Protein AF-A0A2T3ZLL2-F1 (afdb_monomer)

Secondary structure (DSSP, 8-state):
-HHHHHHHH-GGG--HHHHHHIIIII----TTS-PPPGGGTT--HHHHHHHHHHHHHS--HHHHHHHHHHHHHHHHTSHHHHHHHHHHHHHHHHHHHHHHHHHHS-HHHHHHHHTT-SSB--EEEE---STTHHHHHHHHHHHHHHHHHIIIIIT-TTTHHHHHHB--EEE--GGGTT--HHHHHHHHHHHHHTT-SPTTS-SS-EEEE-HHHHHHHHHHTT-------TTPPPGGGGS-EEEEE-TT--TTS---TT--SEEEEEGGGHHHHHHHHHT---SSHHHHHHHHHSS-SS---TT-SSGGGSPPS----TTSSS--

Structure (mmCIF, N/CA/C/O backbone):
data_AF-A0A2T3ZLL2-F1
#
_entry.id   AF-A0A2T3ZLL2-F1
#
loop_
_atom_site.group_PDB
_atom_site.id
_atom_site.type_symbol
_atom_site.label_atom_id
_atom_site.label_alt_id
_atom_site.label_comp_id
_atom_site.label_asym_id
_atom_site.label_entity_id
_atom_site.label_seq_id
_atom_site.pdbx_PDB_ins_code
_atom_site.Cartn_x
_atom_site.Cartn_y
_atom_site.Cartn_z
_atom_site.occupancy
_atom_site.B_iso_or_equiv
_atom_site.auth_seq_id
_atom_site.auth_comp_id
_atom_site.auth_asym_id
_atom_site.auth_atom_id
_atom_site.pdbx_PDB_model_num
ATOM 1 N N . GLU A 1 1 ? 44.968 -2.030 -42.875 1.00 58.22 1 GLU A N 1
ATOM 2 C CA . GLU A 1 1 ? 45.112 -1.670 -44.305 1.00 58.22 1 GLU A CA 1
ATOM 3 C C . GLU A 1 1 ? 44.211 -2.490 -45.222 1.00 58.22 1 GLU A C 1
ATOM 5 O O . GLU A 1 1 ? 43.606 -1.910 -46.109 1.00 58.22 1 GLU A O 1
ATOM 10 N N . GLU A 1 2 ? 44.012 -3.787 -44.976 1.00 64.94 2 GLU A N 1
ATOM 11 C CA . GLU A 1 2 ? 43.114 -4.641 -45.779 1.00 64.94 2 GLU A CA 1
ATOM 12 C C . GLU A 1 2 ? 41.682 -4.094 -45.917 1.00 64.94 2 GLU A C 1
ATOM 14 O O . GLU A 1 2 ? 41.177 -3.975 -47.030 1.00 64.94 2 GLU A O 1
ATOM 19 N N . LEU A 1 3 ? 41.056 -3.649 -44.818 1.00 61.84 3 LEU A N 1
ATOM 20 C CA . LEU A 1 3 ? 39.728 -3.008 -44.852 1.00 61.84 3 LEU A CA 1
ATOM 21 C C . LEU A 1 3 ? 39.705 -1.707 -45.669 1.00 61.84 3 LEU A C 1
ATOM 23 O O . LEU A 1 3 ? 38.700 -1.388 -46.299 1.00 61.84 3 LEU A O 1
ATOM 27 N N . ARG A 1 4 ? 40.818 -0.967 -45.683 1.00 63.34 4 ARG A N 1
ATOM 28 C CA . ARG A 1 4 ? 40.980 0.278 -46.448 1.00 63.34 4 ARG A CA 1
ATOM 29 C C . ARG A 1 4 ? 41.114 -0.029 -47.939 1.00 63.34 4 ARG A C 1
ATOM 31 O O . ARG A 1 4 ? 40.410 0.565 -48.748 1.00 63.34 4 ARG A O 1
ATOM 38 N N . ASN A 1 5 ? 41.929 -1.023 -48.289 1.00 72.62 5 ASN A N 1
ATOM 39 C CA . ASN A 1 5 ? 42.092 -1.495 -49.663 1.00 72.62 5 ASN A CA 1
ATOM 40 C C . ASN A 1 5 ? 40.789 -2.090 -50.206 1.00 72.62 5 ASN A C 1
ATOM 42 O O . ASN A 1 5 ? 40.405 -1.791 -51.334 1.00 72.62 5 ASN A O 1
ATOM 46 N N . LYS A 1 6 ? 40.054 -2.856 -49.390 1.00 74.69 6 LYS A N 1
ATOM 47 C CA . LYS A 1 6 ? 38.717 -3.370 -49.721 1.00 74.69 6 LYS A CA 1
ATOM 48 C C . LYS A 1 6 ? 37.712 -2.236 -49.935 1.00 74.69 6 LYS A C 1
ATOM 50 O O . LYS A 1 6 ? 36.963 -2.263 -50.906 1.00 74.69 6 LYS A O 1
ATOM 55 N N . ALA A 1 7 ? 37.735 -1.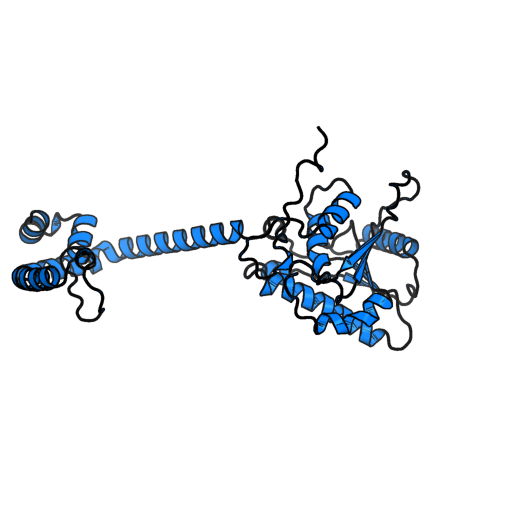207 -49.086 1.00 69.69 7 ALA A N 1
ATOM 56 C CA . ALA A 1 7 ? 36.873 -0.038 -49.236 1.00 69.69 7 ALA A CA 1
ATOM 57 C C . ALA A 1 7 ? 37.168 0.790 -50.497 1.00 69.69 7 ALA A C 1
ATOM 59 O O . ALA A 1 7 ? 36.237 1.339 -51.082 1.00 69.69 7 ALA A O 1
ATOM 60 N N . LEU A 1 8 ? 38.435 0.870 -50.919 1.00 71.38 8 LEU A N 1
ATOM 61 C CA . LEU A 1 8 ? 38.848 1.584 -52.132 1.00 71.38 8 LEU A CA 1
ATOM 62 C C . LEU A 1 8 ? 38.575 0.791 -53.414 1.00 71.38 8 LEU A C 1
ATOM 64 O O . LEU A 1 8 ? 38.115 1.362 -54.397 1.00 71.38 8 LEU A O 1
ATOM 68 N N . SER A 1 9 ? 38.849 -0.514 -53.405 1.00 77.00 9 SER A N 1
ATOM 69 C CA . SER A 1 9 ? 38.761 -1.372 -54.596 1.00 77.00 9 SER A CA 1
ATOM 70 C C . SER A 1 9 ? 37.362 -1.937 -54.845 1.00 77.00 9 SER A C 1
ATOM 72 O O . SER A 1 9 ? 36.948 -2.060 -55.995 1.00 77.00 9 SER A O 1
ATOM 74 N N . ASN A 1 10 ? 36.612 -2.273 -53.791 1.00 76.31 10 ASN A N 1
ATOM 75 C CA . ASN A 1 10 ? 35.266 -2.829 -53.907 1.00 76.31 10 ASN A CA 1
ATOM 76 C C . ASN A 1 10 ? 34.378 -2.425 -52.712 1.00 76.31 10 ASN A C 1
ATOM 78 O O . ASN A 1 10 ? 34.049 -3.252 -51.852 1.00 76.31 10 ASN A O 1
ATOM 82 N N . PRO A 1 11 ? 33.929 -1.157 -52.657 1.00 66.75 11 PRO A N 1
ATOM 83 C CA . PRO A 1 11 ? 33.131 -0.637 -51.542 1.00 66.75 11 PRO A CA 1
ATOM 84 C C . PRO A 1 11 ? 31.799 -1.383 -51.342 1.00 66.75 11 PRO A C 1
ATOM 86 O O . PRO A 1 11 ? 31.232 -1.388 -50.243 1.00 66.75 11 PRO A O 1
ATOM 89 N N . ASN A 1 12 ? 31.294 -2.040 -52.391 1.00 69.94 12 ASN A N 1
ATOM 90 C CA . ASN A 1 12 ? 30.045 -2.798 -52.355 1.00 69.94 12 ASN A CA 1
ATOM 91 C C . ASN A 1 12 ? 30.170 -4.106 -51.563 1.00 69.94 12 ASN A C 1
ATOM 93 O O . ASN A 1 12 ? 29.181 -4.526 -50.971 1.00 69.94 12 ASN A O 1
ATOM 97 N N . ALA A 1 13 ? 31.367 -4.697 -51.509 1.00 76.19 13 ALA A N 1
ATOM 98 C CA . ALA A 1 13 ? 31.644 -5.971 -50.840 1.00 76.19 13 ALA A CA 1
ATOM 99 C C . ALA A 1 13 ? 31.948 -5.839 -49.336 1.00 76.19 13 ALA A C 1
ATOM 101 O O . ALA A 1 13 ? 32.217 -6.837 -48.667 1.00 76.19 13 ALA A O 1
ATOM 102 N N . LEU A 1 14 ? 31.951 -4.614 -48.802 1.00 69.19 14 LEU A N 1
ATOM 103 C CA . LEU A 1 14 ? 32.090 -4.383 -47.366 1.00 69.19 14 LEU A CA 1
ATOM 104 C C . LEU A 1 14 ? 30.841 -4.861 -46.617 1.00 69.19 14 LEU A C 1
ATOM 106 O O . LEU A 1 14 ? 29.728 -4.443 -46.958 1.00 69.19 14 LEU A O 1
ATOM 110 N N . THR A 1 15 ? 31.037 -5.668 -45.576 1.00 69.62 15 THR A N 1
ATOM 111 C CA . THR A 1 15 ? 29.969 -6.066 -44.651 1.00 69.62 15 THR A CA 1
ATOM 112 C C . THR A 1 15 ? 29.557 -4.892 -43.758 1.00 69.62 15 THR A C 1
ATOM 114 O O . THR A 1 15 ? 30.208 -3.844 -43.722 1.00 69.62 15 THR A O 1
ATOM 117 N N . GLU A 1 16 ? 28.444 -5.040 -43.041 1.00 57.34 16 GLU A N 1
ATOM 118 C CA . GLU A 1 16 ? 27.958 -4.008 -42.122 1.00 57.34 16 GLU A CA 1
ATOM 119 C C . GLU A 1 16 ? 28.970 -3.712 -41.001 1.00 57.34 16 GLU A C 1
ATOM 121 O O . GLU A 1 16 ? 29.309 -2.547 -40.785 1.00 57.34 16 GLU A O 1
ATOM 126 N N . ASP A 1 17 ? 29.532 -4.749 -40.371 1.00 61.81 17 ASP A N 1
ATOM 127 C CA . ASP A 1 17 ? 30.519 -4.605 -39.292 1.00 61.81 17 ASP A CA 1
ATOM 128 C C . ASP A 1 17 ? 31.820 -3.948 -39.780 1.00 61.81 17 ASP A C 1
ATOM 130 O O . ASP A 1 17 ? 32.371 -3.071 -39.115 1.00 61.81 17 ASP A O 1
ATOM 134 N N . GLU A 1 18 ? 32.288 -4.294 -40.983 1.00 67.31 18 GLU A N 1
ATOM 135 C CA . GLU A 1 18 ? 33.464 -3.670 -41.599 1.00 67.31 18 GLU A CA 1
ATOM 136 C C . GLU A 1 18 ? 33.247 -2.171 -41.862 1.00 67.31 18 GLU A C 1
ATOM 138 O O . GLU A 1 18 ? 34.150 -1.355 -41.652 1.00 67.31 18 GLU A O 1
ATOM 143 N N . ARG A 1 19 ? 32.036 -1.779 -42.282 1.00 63.69 19 ARG A N 1
ATOM 144 C CA . ARG A 1 19 ? 31.670 -0.366 -42.476 1.00 63.69 19 ARG A CA 1
ATOM 145 C C . ARG A 1 19 ? 31.568 0.377 -41.150 1.00 63.69 19 ARG A C 1
ATOM 147 O O . ARG A 1 19 ? 32.045 1.510 -41.066 1.00 63.69 19 ARG A O 1
ATOM 154 N N . ASP A 1 20 ? 30.994 -0.240 -40.121 1.00 55.97 20 ASP A N 1
ATOM 155 C CA . ASP A 1 20 ? 30.915 0.354 -38.785 1.00 55.97 20 ASP A CA 1
ATOM 156 C C . ASP A 1 20 ? 32.313 0.532 -38.168 1.00 55.97 20 ASP A C 1
ATOM 158 O O . ASP A 1 20 ? 32.581 1.577 -37.571 1.00 55.97 20 ASP A O 1
ATOM 162 N N . ILE A 1 21 ? 33.248 -0.399 -38.393 1.00 63.91 21 ILE A N 1
ATOM 163 C CA . ILE A 1 21 ? 34.664 -0.261 -38.003 1.00 63.91 21 ILE A CA 1
ATOM 164 C C . ILE A 1 21 ? 35.337 0.902 -38.749 1.00 63.91 21 ILE A C 1
ATOM 166 O O . ILE A 1 21 ? 36.026 1.716 -38.128 1.00 63.91 21 ILE A O 1
ATOM 170 N N . LEU A 1 22 ? 35.107 1.047 -40.059 1.00 63.88 22 LEU A N 1
ATOM 171 C CA . LEU A 1 22 ? 35.657 2.159 -40.849 1.00 63.88 22 LEU A CA 1
ATOM 172 C C . LEU A 1 22 ? 35.102 3.525 -40.400 1.00 63.88 22 LEU A C 1
ATOM 174 O O . LEU A 1 22 ? 35.848 4.503 -40.316 1.00 63.88 22 LEU A O 1
ATOM 178 N N . VAL A 1 23 ? 33.814 3.598 -40.049 1.00 60.25 23 VAL A N 1
ATOM 179 C CA . VAL A 1 23 ? 33.153 4.839 -39.606 1.00 60.25 23 VAL A CA 1
ATOM 180 C C . VAL A 1 23 ? 33.434 5.179 -38.138 1.00 60.25 23 VAL A C 1
ATOM 182 O O . VAL A 1 23 ? 33.600 6.356 -37.803 1.00 60.25 23 VAL A O 1
ATOM 185 N N . CYS A 1 24 ? 33.487 4.182 -37.252 1.00 54.47 24 CYS A N 1
ATOM 186 C CA . CYS A 1 24 ? 33.591 4.387 -35.804 1.00 54.47 24 CYS A CA 1
ATOM 187 C C . CYS A 1 24 ? 35.005 4.188 -35.246 1.00 54.47 24 CYS A C 1
ATOM 189 O O . CYS A 1 24 ? 35.352 4.866 -34.278 1.00 54.47 24 CYS A O 1
ATOM 191 N N . GLY A 1 25 ? 35.796 3.283 -35.826 1.00 51.66 25 GLY A N 1
ATOM 192 C CA . GLY A 1 25 ? 37.110 2.874 -35.320 1.00 51.66 25 GLY A CA 1
ATOM 193 C C . GLY A 1 25 ? 38.293 3.586 -35.977 1.00 51.66 25 GLY A C 1
ATOM 194 O O . GLY A 1 25 ? 39.229 3.959 -35.277 1.00 51.66 25 GLY A O 1
ATOM 195 N N . VAL A 1 26 ? 38.245 3.825 -37.293 1.00 50.19 26 VAL A N 1
ATOM 196 C CA . VAL A 1 26 ? 39.420 4.311 -38.051 1.00 50.19 26 VAL A CA 1
ATOM 197 C C . VAL A 1 26 ? 39.396 5.825 -38.315 1.00 50.19 26 VAL A C 1
ATOM 199 O O . VAL A 1 26 ? 40.449 6.451 -38.354 1.00 50.19 26 VAL A O 1
ATOM 202 N N . ALA A 1 27 ? 38.222 6.460 -38.426 1.00 47.09 27 ALA A N 1
ATOM 203 C CA . ALA A 1 27 ? 38.122 7.834 -38.950 1.00 47.09 27 ALA A CA 1
ATOM 204 C C . ALA A 1 27 ? 37.390 8.851 -38.048 1.00 47.09 27 ALA A C 1
ATOM 206 O O . ALA A 1 27 ? 36.883 9.870 -38.533 1.00 47.09 27 ALA A O 1
ATOM 207 N N . LYS A 1 28 ? 37.305 8.635 -36.727 1.00 46.59 28 LYS A N 1
ATOM 208 C CA . LYS A 1 28 ? 36.591 9.570 -35.837 1.00 46.59 28 LYS A CA 1
ATOM 209 C C . LYS A 1 28 ? 37.474 10.721 -35.340 1.00 46.59 28 LYS A C 1
ATOM 211 O O . LYS A 1 28 ? 37.749 10.856 -34.153 1.00 46.59 28 LYS A O 1
ATOM 216 N N . ARG A 1 29 ? 37.835 11.633 -36.248 1.00 46.47 29 ARG A N 1
ATOM 217 C CA . ARG A 1 29 ? 38.280 12.993 -35.901 1.00 46.47 29 ARG A CA 1
ATOM 218 C C . ARG A 1 29 ? 37.061 13.899 -35.762 1.00 46.47 29 ARG A C 1
ATOM 220 O O . ARG A 1 29 ? 36.822 14.758 -36.603 1.00 46.47 29 ARG A O 1
ATOM 227 N N . ASN A 1 30 ? 36.268 13.730 -34.710 1.00 41.25 30 ASN A N 1
ATOM 228 C CA . ASN A 1 30 ? 35.222 14.711 -34.443 1.00 41.25 30 ASN A CA 1
ATOM 229 C C . ASN A 1 30 ? 35.819 15.849 -33.606 1.00 41.25 30 ASN A C 1
ATOM 231 O O . ASN A 1 30 ? 35.818 15.800 -32.376 1.00 41.25 30 ASN A O 1
ATOM 235 N N . LYS A 1 31 ? 36.355 16.878 -34.282 1.00 46.00 31 LYS A N 1
ATOM 236 C CA . LYS A 1 31 ? 36.826 18.115 -33.629 1.00 46.00 31 LYS A CA 1
ATOM 237 C C . LYS A 1 31 ? 35.721 18.796 -32.800 1.00 46.00 31 LYS A C 1
ATOM 239 O O . LYS A 1 31 ? 36.045 19.564 -31.907 1.00 46.00 31 LYS A O 1
ATOM 244 N N . SER A 1 32 ? 34.444 18.494 -33.049 1.00 42.56 32 SER A N 1
ATOM 245 C CA . SER A 1 32 ? 33.304 19.075 -32.330 1.00 42.56 32 SER A CA 1
ATOM 246 C C . SER A 1 32 ? 32.861 18.315 -31.076 1.00 42.56 32 SER A C 1
ATOM 248 O O . SER A 1 32 ? 32.036 18.844 -30.340 1.00 42.56 32 SER A O 1
ATOM 250 N N . SER A 1 33 ? 33.367 17.104 -30.788 1.00 45.84 33 SER A N 1
ATOM 251 C CA . SER A 1 33 ? 32.892 16.338 -29.618 1.00 45.84 33 SER A CA 1
ATOM 252 C C . SER A 1 33 ? 33.876 16.226 -28.457 1.00 45.84 33 SER A C 1
ATOM 254 O O . SER A 1 33 ? 33.558 15.519 -27.506 1.00 45.84 33 SER A O 1
ATOM 256 N N . GLY A 1 34 ? 35.060 16.848 -28.518 1.00 42.22 34 GLY A N 1
ATOM 257 C CA . GLY A 1 34 ? 36.038 16.881 -27.412 1.00 42.22 34 GLY A CA 1
ATOM 258 C C . GLY A 1 34 ? 36.521 15.517 -26.881 1.00 42.22 34 GLY A C 1
ATOM 259 O O . GLY A 1 34 ? 37.307 15.466 -25.945 1.00 42.22 34 GLY A O 1
ATOM 260 N N . ARG A 1 35 ? 36.065 14.396 -27.451 1.00 43.03 35 ARG A N 1
ATOM 261 C CA . ARG A 1 35 ? 36.386 13.040 -27.000 1.00 43.03 35 ARG A CA 1
ATOM 262 C C . ARG A 1 35 ? 37.511 12.474 -27.851 1.00 43.03 35 ARG A C 1
ATOM 264 O O . ARG A 1 35 ? 37.343 12.289 -29.055 1.00 43.03 35 ARG A O 1
ATOM 271 N N . HIS A 1 36 ? 38.642 12.208 -27.205 1.00 43.66 36 HIS A N 1
ATOM 272 C CA . HIS A 1 36 ? 39.789 11.536 -27.802 1.00 43.66 36 HIS A CA 1
ATOM 273 C C . HIS A 1 36 ? 39.409 10.131 -28.295 1.00 43.66 36 HIS A C 1
ATOM 275 O O . HIS A 1 36 ? 38.584 9.452 -27.682 1.00 43.66 36 HIS A O 1
ATOM 281 N N . SER A 1 37 ? 40.007 9.704 -29.410 1.00 49.56 37 SER A N 1
ATOM 282 C CA . SER A 1 37 ? 39.930 8.335 -29.926 1.00 49.56 37 SER A CA 1
ATOM 283 C C . SER A 1 37 ? 40.212 7.342 -28.791 1.00 49.56 37 SER A C 1
ATOM 285 O O . SER A 1 37 ? 41.158 7.553 -28.036 1.00 49.56 37 SER A O 1
ATOM 287 N N . PHE A 1 38 ? 39.413 6.277 -28.658 1.00 44.03 38 PHE A N 1
ATOM 288 C CA . PHE A 1 38 ? 39.469 5.343 -27.516 1.00 44.03 38 PHE A CA 1
ATOM 289 C C . PHE A 1 38 ? 40.872 4.761 -27.252 1.00 44.03 38 PHE A C 1
ATOM 291 O O . PHE A 1 38 ? 41.217 4.488 -26.110 1.00 44.03 38 PHE A O 1
ATOM 298 N N . TRP A 1 39 ? 41.714 4.649 -28.281 1.00 46.88 39 TRP A N 1
ATOM 299 C CA . TRP A 1 39 ? 43.088 4.151 -28.178 1.00 46.88 39 TRP A CA 1
ATOM 300 C C . TRP A 1 39 ? 44.106 5.172 -27.629 1.00 46.88 39 TRP A C 1
ATOM 302 O O . TRP A 1 39 ? 45.205 4.793 -27.243 1.00 46.88 39 TRP A O 1
ATOM 312 N N . ARG A 1 40 ? 43.757 6.466 -27.553 1.00 48.66 40 ARG A N 1
ATOM 313 C CA . ARG A 1 40 ? 44.643 7.540 -27.057 1.00 48.66 40 ARG A CA 1
ATOM 314 C C . ARG A 1 40 ? 44.605 7.723 -25.540 1.00 48.66 40 ARG A C 1
ATOM 316 O O . ARG A 1 40 ? 45.430 8.455 -25.001 1.00 48.66 40 ARG A O 1
ATOM 323 N N . PHE A 1 41 ? 43.638 7.107 -24.859 1.00 49.00 41 PHE A N 1
ATOM 324 C CA . PHE A 1 41 ? 43.405 7.324 -23.427 1.00 49.00 41 PHE A CA 1
ATOM 325 C C . PHE A 1 41 ? 44.543 6.814 -22.533 1.00 49.00 41 PHE A C 1
ATOM 327 O O . PHE A 1 41 ? 44.698 7.310 -21.422 1.00 49.00 41 PHE A O 1
ATOM 334 N N . HIS A 1 42 ? 45.346 5.871 -23.027 1.00 53.06 42 HIS A N 1
ATOM 335 C CA . HIS A 1 42 ? 46.416 5.222 -22.266 1.00 53.06 42 HIS A CA 1
ATOM 336 C C . HIS A 1 42 ? 47.827 5.601 -22.735 1.00 53.06 42 HIS A C 1
ATOM 338 O O . HIS A 1 42 ? 48.799 5.033 -22.252 1.00 53.06 42 HIS A O 1
ATOM 344 N N . LEU A 1 43 ? 47.953 6.543 -23.675 1.00 58.69 43 LEU A N 1
ATOM 345 C CA . LEU A 1 43 ? 49.249 6.966 -24.205 1.00 58.69 43 LEU A CA 1
ATOM 346 C C . LEU A 1 43 ? 49.875 8.054 -23.332 1.00 58.69 43 LEU A C 1
ATOM 348 O O . LEU A 1 43 ? 49.174 8.930 -22.818 1.00 58.69 43 LEU A O 1
ATOM 352 N N . VAL A 1 44 ? 51.199 8.025 -23.205 1.00 71.12 44 VAL A N 1
ATOM 353 C CA . VAL A 1 44 ? 51.980 9.084 -22.552 1.00 71.12 44 VAL A CA 1
ATOM 354 C C . VAL A 1 44 ? 52.055 10.312 -23.474 1.00 71.12 44 VAL A C 1
ATOM 356 O O . VAL A 1 44 ? 51.762 10.226 -24.664 1.00 71.12 44 VAL A O 1
ATOM 359 N N . GLU A 1 45 ? 52.383 11.492 -22.948 1.00 70.44 45 GLU A N 1
ATOM 360 C CA . GLU A 1 45 ? 52.172 12.766 -23.661 1.00 70.44 45 GLU A CA 1
ATOM 361 C C . GLU A 1 45 ? 52.948 12.891 -24.987 1.00 70.44 45 GLU A C 1
ATOM 363 O O . GLU A 1 45 ? 52.435 13.442 -25.964 1.00 70.44 45 GLU A O 1
ATOM 368 N N . ASP A 1 46 ? 54.148 12.318 -25.065 1.00 64.25 46 ASP A N 1
ATOM 369 C CA . ASP A 1 46 ? 54.933 12.307 -26.302 1.00 64.25 46 ASP A CA 1
ATOM 370 C C . ASP A 1 46 ? 54.388 11.302 -27.329 1.00 64.25 46 ASP A C 1
ATOM 372 O O . ASP A 1 46 ? 54.318 11.620 -28.520 1.00 64.25 46 ASP A O 1
ATOM 376 N N . ASP A 1 47 ? 53.846 10.169 -26.876 1.00 54.62 47 ASP A N 1
ATOM 377 C CA . ASP A 1 47 ? 53.122 9.220 -27.729 1.00 54.62 47 ASP A CA 1
ATOM 378 C C . ASP A 1 47 ? 51.808 9.812 -28.240 1.00 54.62 47 ASP A C 1
ATOM 380 O O . ASP A 1 47 ? 51.423 9.567 -29.382 1.00 54.62 47 ASP A O 1
ATOM 384 N N . LYS A 1 48 ? 51.135 10.667 -27.456 1.00 61.66 48 LYS A N 1
ATOM 385 C CA . LYS A 1 48 ? 49.971 11.432 -27.936 1.00 61.66 48 LYS A CA 1
ATOM 386 C C . LYS A 1 48 ? 50.356 12.417 -29.039 1.00 61.66 48 LYS A C 1
ATOM 388 O O . LYS A 1 48 ? 49.588 12.587 -29.990 1.00 61.66 48 LYS A O 1
ATOM 393 N N . LYS A 1 49 ? 51.525 13.066 -28.945 1.00 66.31 49 LYS A N 1
ATOM 394 C CA . LYS A 1 49 ? 52.038 13.963 -29.998 1.00 66.31 49 LYS A CA 1
ATOM 395 C C . LYS A 1 49 ? 52.429 13.185 -31.253 1.00 66.31 49 LYS A C 1
ATOM 397 O O . LYS A 1 49 ? 52.093 13.627 -32.353 1.00 66.31 49 LYS A O 1
ATOM 402 N N . LEU A 1 50 ? 53.082 12.031 -31.102 1.00 56.97 50 LEU A N 1
ATOM 403 C CA . LEU A 1 50 ? 53.441 11.147 -32.213 1.00 56.97 50 LEU A CA 1
ATOM 404 C C . LEU A 1 50 ? 52.188 10.585 -32.898 1.00 56.97 50 LEU A C 1
ATOM 406 O O . LEU A 1 50 ? 52.035 10.748 -34.105 1.00 56.97 50 LEU A O 1
ATOM 410 N N . ALA A 1 51 ? 51.237 10.058 -32.125 1.00 54.16 51 ALA A N 1
ATOM 411 C CA . ALA A 1 51 ? 49.904 9.665 -32.581 1.00 54.16 51 ALA A CA 1
ATOM 412 C C . ALA A 1 51 ? 49.179 10.808 -33.307 1.00 54.16 51 ALA A C 1
ATOM 414 O O . ALA A 1 51 ? 48.530 10.596 -34.325 1.00 54.16 51 ALA A O 1
ATOM 415 N N . GLY A 1 52 ? 49.316 12.044 -32.817 1.00 56.41 52 GLY A N 1
ATOM 416 C CA . GLY A 1 52 ? 48.779 13.238 -33.465 1.00 56.41 52 GLY A CA 1
ATOM 417 C C . GLY A 1 52 ? 49.385 13.518 -34.842 1.00 56.41 52 GLY A C 1
ATOM 418 O O . GLY A 1 52 ? 48.658 13.940 -35.739 1.00 56.41 52 GLY A O 1
ATOM 419 N N . ARG A 1 53 ? 50.687 13.269 -35.026 1.00 56.59 53 ARG A N 1
ATOM 420 C CA . ARG A 1 53 ? 51.387 13.433 -36.313 1.00 56.59 53 ARG A CA 1
ATOM 421 C C . ARG A 1 53 ? 51.084 12.283 -37.273 1.00 56.59 53 ARG A C 1
ATOM 423 O O . ARG A 1 53 ? 50.789 12.537 -38.436 1.00 56.59 53 ARG A O 1
ATOM 430 N N . VAL A 1 54 ? 51.074 11.048 -36.773 1.00 49.31 54 VAL A N 1
ATOM 431 C CA . VAL A 1 54 ? 50.701 9.846 -37.532 1.00 49.31 54 VAL A CA 1
ATOM 432 C C . VAL A 1 54 ? 49.250 9.941 -38.017 1.00 49.31 54 VAL A C 1
ATOM 434 O O . VAL A 1 54 ? 48.995 9.712 -39.192 1.00 49.31 54 VAL A O 1
ATOM 437 N N . ASP A 1 55 ? 48.316 10.420 -37.190 1.00 53.91 55 ASP A N 1
ATOM 438 C CA . ASP A 1 55 ? 46.918 10.633 -37.598 1.00 53.91 55 ASP A CA 1
ATOM 439 C C . ASP A 1 55 ? 46.746 11.737 -38.651 1.00 53.91 55 ASP A C 1
ATOM 441 O O . ASP A 1 55 ? 45.784 11.717 -39.412 1.00 53.91 55 ASP A O 1
ATOM 445 N N . VAL A 1 56 ? 47.645 12.725 -38.707 1.00 55.38 56 VAL A N 1
ATOM 446 C CA . VAL A 1 56 ? 47.638 13.741 -39.774 1.00 55.38 56 VAL A CA 1
ATOM 447 C C . VAL A 1 56 ? 48.136 13.149 -41.093 1.00 55.38 56 VAL A C 1
ATOM 449 O O . VAL A 1 56 ? 47.612 13.504 -42.144 1.00 55.38 56 VAL A O 1
ATOM 452 N N . ILE A 1 57 ? 49.094 12.223 -41.033 1.00 51.97 57 ILE A N 1
ATOM 453 C CA . ILE A 1 57 ? 49.639 11.517 -42.200 1.00 51.97 57 ILE A CA 1
ATOM 454 C C . ILE A 1 57 ? 48.643 10.466 -42.721 1.00 51.97 57 ILE A C 1
ATOM 456 O O . ILE A 1 57 ? 48.488 10.301 -43.928 1.00 51.97 57 ILE A O 1
ATOM 460 N N . LEU A 1 58 ? 47.921 9.795 -41.819 1.00 50.97 58 LEU A N 1
ATOM 461 C CA . LEU A 1 58 ? 46.947 8.745 -42.133 1.00 50.97 58 LEU A CA 1
ATOM 462 C C . LEU A 1 58 ? 45.528 9.267 -42.430 1.00 50.97 58 LEU A C 1
ATOM 464 O O . LEU A 1 58 ? 44.641 8.458 -42.675 1.00 50.97 58 LEU A O 1
ATOM 468 N N . TYR A 1 59 ? 45.288 10.585 -42.411 1.00 60.62 59 TYR A N 1
ATOM 469 C CA . TYR A 1 59 ? 44.006 11.200 -42.795 1.00 60.62 59 TYR A CA 1
ATOM 470 C C . TYR A 1 59 ? 44.102 11.790 -44.204 1.00 60.62 59 TYR A C 1
ATOM 472 O O . TYR A 1 59 ? 44.099 13.007 -44.411 1.00 60.62 59 TYR A O 1
ATOM 480 N N . THR A 1 60 ? 44.242 10.904 -45.184 1.00 65.81 60 THR A N 1
ATOM 481 C CA . THR A 1 60 ? 44.370 11.271 -46.597 1.00 65.81 60 THR A CA 1
ATOM 482 C C . THR A 1 60 ? 43.008 11.632 -47.202 1.00 65.81 60 THR A C 1
ATOM 484 O O . THR A 1 60 ? 41.949 11.334 -46.641 1.00 65.81 60 THR A O 1
ATOM 487 N N . GLN A 1 61 ? 43.003 12.255 -48.386 1.00 65.00 61 GLN A N 1
ATOM 488 C CA . GLN A 1 61 ? 41.757 12.482 -49.132 1.00 65.00 61 GLN A CA 1
ATOM 489 C C . GLN A 1 61 ? 40.987 11.185 -49.408 1.00 65.00 61 GLN A C 1
ATOM 491 O O . GLN A 1 61 ? 39.755 11.205 -49.451 1.00 65.00 61 GLN A O 1
ATOM 496 N N . ASP A 1 62 ? 41.694 10.069 -49.554 1.00 64.81 62 ASP A N 1
ATOM 497 C CA . ASP A 1 62 ? 41.083 8.769 -49.787 1.00 64.81 62 ASP A CA 1
ATOM 498 C C . ASP A 1 62 ? 40.357 8.258 -48.539 1.00 64.81 62 ASP A C 1
ATOM 500 O O . ASP A 1 62 ? 39.260 7.721 -48.659 1.00 64.81 62 ASP A O 1
ATOM 504 N N . ASP A 1 63 ? 40.843 8.557 -47.331 1.00 61.53 63 ASP A N 1
ATOM 505 C CA . ASP A 1 63 ? 40.138 8.227 -46.081 1.00 61.53 63 ASP A CA 1
ATOM 506 C C . ASP A 1 63 ? 38.861 9.047 -45.910 1.00 61.53 63 ASP A C 1
ATOM 508 O O . ASP A 1 63 ? 37.827 8.526 -45.486 1.00 61.53 63 ASP A O 1
ATOM 512 N N . ILE A 1 64 ? 38.895 10.319 -46.319 1.00 66.81 64 ILE A N 1
ATOM 513 C CA . ILE A 1 64 ? 37.705 11.178 -46.353 1.00 66.81 64 ILE A CA 1
ATOM 514 C C . ILE A 1 64 ? 36.682 10.628 -47.358 1.00 66.81 64 ILE A C 1
ATOM 516 O O . ILE A 1 64 ? 35.483 10.613 -47.065 1.00 66.81 64 ILE A O 1
ATOM 520 N N . LYS A 1 65 ? 37.123 10.159 -48.533 1.00 67.44 65 LYS A N 1
ATOM 521 C CA . LYS A 1 65 ? 36.241 9.548 -49.545 1.00 67.44 65 LYS A CA 1
ATOM 522 C C . LYS A 1 65 ? 35.647 8.230 -49.056 1.00 67.44 65 LYS A C 1
ATOM 524 O O . LYS A 1 65 ? 34.430 8.067 -49.133 1.00 67.44 65 LYS A O 1
ATOM 529 N N . ILE A 1 66 ? 36.461 7.335 -48.494 1.00 66.06 66 ILE A N 1
ATOM 530 C CA . ILE A 1 66 ? 36.007 6.075 -47.887 1.00 66.06 66 ILE A CA 1
ATOM 531 C C . ILE A 1 66 ? 34.966 6.363 -46.802 1.00 66.06 66 ILE A C 1
ATOM 533 O O . ILE A 1 66 ? 33.893 5.761 -46.800 1.00 66.06 66 ILE A O 1
ATOM 537 N N . GLN A 1 67 ? 35.227 7.338 -45.926 1.00 65.44 67 GLN A N 1
ATOM 538 C CA . GLN A 1 67 ? 34.301 7.730 -44.867 1.00 65.44 67 GLN A CA 1
ATOM 539 C C . GLN A 1 67 ? 32.988 8.299 -45.423 1.00 65.44 67 GLN A C 1
ATOM 541 O O . GLN A 1 67 ? 31.914 7.958 -44.927 1.00 65.44 67 GLN A O 1
ATOM 546 N N . ARG A 1 68 ? 33.040 9.141 -46.464 1.00 68.19 68 ARG A N 1
ATOM 547 C CA . ARG A 1 68 ? 31.837 9.668 -47.133 1.00 68.19 68 ARG A CA 1
ATOM 548 C C . ARG A 1 68 ? 31.018 8.558 -47.788 1.00 68.19 68 ARG A C 1
ATOM 550 O O . ARG A 1 68 ? 29.803 8.536 -47.606 1.00 68.19 68 ARG A O 1
ATOM 557 N N . HIS A 1 69 ? 31.658 7.622 -48.487 1.00 66.56 69 HIS A N 1
ATOM 558 C CA . HIS A 1 69 ? 30.975 6.491 -49.120 1.00 66.56 69 HIS A CA 1
ATOM 559 C C . HIS A 1 69 ? 30.371 5.525 -48.097 1.00 66.56 69 HIS A C 1
ATOM 561 O O . HIS A 1 69 ? 29.214 5.122 -48.246 1.00 66.56 69 HIS A O 1
ATOM 567 N N . ALA A 1 70 ? 31.112 5.207 -47.034 1.00 62.84 70 ALA A N 1
ATOM 568 C CA . ALA A 1 70 ? 30.620 4.382 -45.939 1.00 62.84 70 ALA A CA 1
ATOM 569 C C . ALA A 1 70 ? 29.427 5.051 -45.237 1.00 62.84 70 ALA A C 1
ATOM 571 O O . ALA A 1 70 ? 28.399 4.405 -45.048 1.00 62.84 70 ALA A O 1
ATOM 572 N N . ASN A 1 71 ? 29.507 6.356 -44.943 1.00 64.19 71 ASN A N 1
ATOM 573 C CA . ASN A 1 71 ? 28.412 7.111 -44.326 1.00 64.19 71 ASN A CA 1
ATOM 574 C C . ASN A 1 71 ? 27.170 7.201 -45.220 1.00 64.19 71 ASN A C 1
ATOM 576 O O . ASN A 1 71 ? 26.073 6.953 -44.729 1.00 64.19 71 ASN A O 1
ATOM 580 N N . TYR A 1 72 ? 27.327 7.511 -46.513 1.00 69.44 72 TYR A N 1
ATOM 581 C CA . TYR A 1 72 ? 26.208 7.614 -47.456 1.00 69.44 72 TYR A CA 1
ATOM 582 C C . TYR A 1 72 ? 25.426 6.297 -47.547 1.00 69.44 72 TYR A C 1
ATOM 584 O O . TYR A 1 72 ? 24.195 6.289 -47.469 1.00 69.44 72 TYR A O 1
ATOM 592 N N . ARG A 1 73 ? 26.130 5.159 -47.625 1.00 62.66 73 ARG A N 1
ATOM 593 C CA . ARG A 1 73 ? 25.476 3.845 -47.659 1.00 62.66 73 ARG A CA 1
ATOM 594 C C . ARG A 1 73 ? 24.917 3.421 -46.310 1.0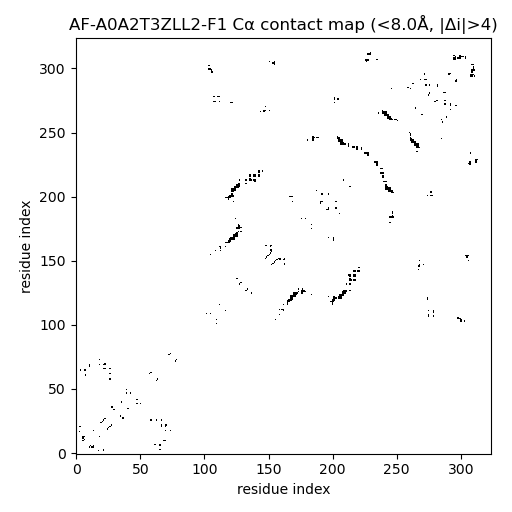0 62.66 73 ARG A C 1
ATOM 596 O O . ARG A 1 73 ? 23.781 2.970 -46.264 1.00 62.66 73 ARG A O 1
ATOM 603 N N . LEU A 1 74 ? 25.630 3.636 -45.205 1.00 60.66 74 LEU A N 1
ATOM 604 C CA . LEU A 1 74 ? 25.079 3.387 -43.867 1.00 60.66 74 LEU A CA 1
ATOM 605 C C . LEU A 1 74 ? 23.800 4.204 -43.610 1.00 60.66 74 LEU A C 1
ATOM 607 O O . LEU A 1 74 ? 22.886 3.702 -42.961 1.00 60.66 74 LEU A O 1
ATOM 611 N N . SER A 1 75 ? 23.696 5.429 -44.145 1.00 63.34 75 SER A N 1
ATOM 612 C CA . SER A 1 75 ? 22.488 6.257 -44.020 1.00 63.34 75 SER A CA 1
ATOM 613 C C . SER A 1 75 ? 21.334 5.863 -44.944 1.00 63.34 75 SER A C 1
ATOM 615 O O . SER A 1 75 ? 20.195 6.184 -44.614 1.00 63.34 75 SER A O 1
ATOM 617 N N . HIS A 1 76 ? 21.601 5.190 -46.070 1.00 64.06 76 HIS A N 1
ATOM 618 C CA . HIS A 1 76 ? 20.574 4.845 -47.062 1.00 64.06 76 HIS A CA 1
ATOM 619 C C . HIS A 1 76 ? 20.180 3.366 -47.079 1.00 64.06 76 HIS A C 1
ATOM 621 O O . HIS A 1 76 ? 18.995 3.081 -47.190 1.00 64.06 76 HIS A O 1
ATOM 627 N N . THR A 1 77 ? 21.119 2.426 -46.944 1.00 64.56 77 THR A N 1
ATOM 628 C CA . THR A 1 77 ? 20.823 0.983 -47.034 1.00 64.56 77 THR A CA 1
ATOM 629 C C . THR A 1 77 ? 20.638 0.313 -45.675 1.00 64.56 77 THR A C 1
ATOM 631 O O . THR A 1 77 ? 20.011 -0.730 -45.605 1.00 64.56 77 THR A O 1
ATOM 634 N N . PHE A 1 78 ? 21.154 0.904 -44.592 1.00 62.16 78 PHE A N 1
ATOM 635 C CA . PHE A 1 78 ? 21.102 0.316 -43.241 1.00 62.16 78 PHE A CA 1
ATOM 636 C C . PHE A 1 78 ? 20.348 1.189 -42.237 1.00 62.16 78 PHE A C 1
ATOM 638 O O . PHE A 1 78 ? 20.452 0.992 -41.029 1.00 62.16 78 PHE A O 1
ATOM 645 N N . LYS A 1 79 ? 19.580 2.176 -42.712 1.00 72.56 79 LYS A N 1
ATOM 646 C CA . LYS A 1 79 ? 18.824 3.077 -41.832 1.00 72.56 79 LYS A CA 1
ATOM 647 C C . LYS A 1 79 ? 17.826 2.307 -40.968 1.00 72.56 79 LYS A C 1
ATOM 649 O O . LYS A 1 79 ? 17.747 2.566 -39.770 1.00 72.56 79 LYS A O 1
ATOM 654 N N . GLU A 1 80 ? 17.112 1.368 -41.580 1.00 73.44 80 GLU A N 1
ATOM 655 C CA . GLU A 1 80 ? 16.112 0.524 -40.921 1.00 73.44 80 GLU A CA 1
ATOM 656 C C . GLU A 1 80 ? 16.777 -0.462 -39.960 1.00 73.44 80 GLU A C 1
ATOM 658 O O . GLU A 1 80 ? 16.459 -0.443 -38.777 1.00 73.44 80 GLU A O 1
ATOM 663 N N . VAL A 1 81 ? 17.808 -1.184 -40.409 1.00 72.81 81 VAL A N 1
ATOM 664 C CA . VAL A 1 81 ? 18.596 -2.110 -39.571 1.00 72.81 81 VAL A CA 1
ATOM 665 C C . VAL A 1 81 ? 19.201 -1.402 -38.351 1.00 72.81 81 VAL A C 1
ATOM 667 O O . VAL A 1 81 ? 19.148 -1.893 -37.224 1.00 72.81 81 VAL A O 1
ATOM 670 N N . LYS A 1 82 ? 19.728 -0.185 -38.527 1.00 69.81 82 LYS A N 1
ATOM 671 C CA . LYS A 1 82 ? 20.291 0.617 -37.432 1.00 69.81 82 LYS A CA 1
ATOM 672 C C . LYS A 1 82 ? 19.218 1.155 -36.491 1.00 69.81 82 LYS A C 1
ATOM 674 O O . LYS A 1 82 ? 19.483 1.295 -35.296 1.00 69.81 82 LYS A O 1
ATOM 679 N N . ALA A 1 83 ? 18.040 1.497 -37.010 1.00 77.81 83 ALA A N 1
ATOM 680 C CA . ALA A 1 83 ? 16.897 1.887 -36.192 1.00 77.81 83 ALA A CA 1
ATOM 681 C C . ALA A 1 83 ? 16.401 0.697 -35.359 1.00 77.81 83 ALA A C 1
ATOM 683 O O . ALA A 1 83 ? 16.249 0.840 -34.148 1.00 77.81 83 ALA A O 1
ATOM 684 N N . GLU A 1 84 ? 16.275 -0.478 -35.971 1.00 81.06 84 GLU A N 1
ATOM 685 C CA . GLU A 1 84 ? 15.888 -1.726 -35.315 1.00 81.06 84 GLU A CA 1
ATOM 686 C C . GLU A 1 84 ? 16.901 -2.133 -34.239 1.00 81.06 84 GLU A C 1
ATOM 688 O O . GLU A 1 84 ? 16.532 -2.341 -33.088 1.00 81.06 84 GLU A O 1
ATOM 693 N N . ARG A 1 85 ? 18.205 -2.135 -34.545 1.00 80.38 85 ARG A N 1
ATOM 694 C CA . ARG A 1 85 ? 19.257 -2.456 -33.565 1.00 80.38 85 ARG A CA 1
ATOM 695 C C . ARG A 1 85 ? 19.268 -1.477 -32.391 1.00 80.38 85 ARG A C 1
ATOM 697 O O . ARG A 1 85 ? 19.491 -1.882 -31.251 1.00 80.38 85 ARG A O 1
ATOM 704 N N . ARG A 1 86 ? 19.022 -0.186 -32.646 1.00 79.00 86 ARG A N 1
ATOM 705 C CA . ARG A 1 86 ? 18.885 0.830 -31.588 1.00 79.00 86 ARG A CA 1
ATOM 706 C C . ARG A 1 86 ? 17.652 0.589 -30.731 1.00 79.00 86 ARG A C 1
ATOM 708 O O . ARG A 1 86 ? 17.759 0.737 -29.516 1.00 79.00 86 ARG A O 1
ATOM 715 N N . GLU A 1 87 ? 16.524 0.231 -31.335 1.00 86.06 87 GLU A N 1
ATOM 716 C CA . GLU A 1 87 ? 15.300 -0.074 -30.599 1.00 86.06 87 GLU A CA 1
ATOM 717 C C . GLU A 1 87 ? 15.462 -1.361 -29.783 1.00 86.06 87 GLU A C 1
ATOM 719 O O . GLU A 1 87 ? 15.201 -1.342 -28.588 1.00 86.06 87 GLU A O 1
ATOM 724 N N . ASN A 1 88 ? 16.043 -2.421 -30.346 1.00 85.00 88 ASN A N 1
ATOM 725 C CA . ASN A 1 88 ? 16.349 -3.659 -29.624 1.00 85.00 88 ASN A CA 1
ATOM 726 C C . ASN A 1 88 ? 17.294 -3.414 -28.438 1.00 85.00 88 ASN A C 1
ATOM 728 O O . ASN A 1 88 ? 17.002 -3.836 -27.321 1.00 85.00 88 ASN A O 1
ATOM 732 N N . LEU A 1 89 ? 18.381 -2.656 -28.631 1.00 84.56 89 LEU A N 1
ATOM 733 C CA . LEU A 1 89 ? 19.275 -2.254 -27.535 1.00 84.56 89 LEU A CA 1
ATOM 734 C C . LEU A 1 89 ? 18.557 -1.396 -26.485 1.00 84.56 89 LEU A C 1
ATOM 736 O O . LEU A 1 89 ? 18.846 -1.491 -25.291 1.00 84.56 89 LEU A O 1
ATOM 740 N N . ARG A 1 90 ? 17.629 -0.533 -26.909 1.00 86.38 90 ARG A N 1
ATOM 741 C CA . ARG A 1 90 ? 16.816 0.275 -25.998 1.00 86.38 90 ARG A CA 1
ATOM 742 C C . ARG A 1 90 ? 15.874 -0.611 -25.186 1.00 86.38 90 ARG A C 1
ATOM 744 O O . ARG A 1 90 ? 15.828 -0.443 -23.971 1.00 86.38 90 ARG A O 1
ATOM 751 N N . GLN A 1 91 ? 15.181 -1.552 -25.821 1.00 90.50 91 GLN A N 1
ATOM 752 C CA . GLN A 1 91 ? 14.284 -2.503 -25.166 1.00 90.50 91 GLN A CA 1
ATOM 753 C C . GLN A 1 91 ? 15.046 -3.403 -24.191 1.00 90.50 91 GLN A C 1
ATOM 755 O O . GLN A 1 91 ? 14.629 -3.531 -23.043 1.00 90.50 91 GLN A O 1
ATOM 760 N N . GLN A 1 92 ? 16.217 -3.917 -24.578 1.00 88.31 92 GLN A N 1
ATOM 761 C CA . GLN A 1 92 ? 17.101 -4.671 -23.683 1.00 88.31 92 GLN A CA 1
ATOM 762 C C . GLN A 1 92 ? 17.503 -3.843 -22.462 1.00 88.31 92 GLN A C 1
ATOM 764 O O . GLN A 1 92 ? 17.306 -4.282 -21.335 1.00 88.31 92 GLN A O 1
ATOM 769 N N . ARG A 1 93 ? 17.963 -2.598 -22.649 1.00 86.62 93 ARG A N 1
ATOM 770 C CA . ARG A 1 93 ? 18.301 -1.708 -21.523 1.00 86.62 93 ARG A CA 1
ATOM 771 C C . ARG A 1 93 ? 17.097 -1.388 -20.638 1.00 86.62 93 ARG A C 1
ATOM 773 O O . ARG A 1 93 ? 17.253 -1.244 -19.426 1.00 86.62 93 ARG A O 1
ATOM 780 N N . ILE A 1 94 ? 15.905 -1.240 -21.218 1.00 82.62 94 ILE A N 1
ATOM 781 C CA . ILE A 1 94 ? 14.660 -1.043 -20.463 1.00 82.62 94 ILE A CA 1
ATOM 782 C C . ILE A 1 94 ? 14.346 -2.295 -19.637 1.00 82.62 94 ILE A C 1
ATOM 784 O O . ILE A 1 94 ? 14.041 -2.160 -18.451 1.00 82.62 94 ILE A O 1
ATOM 788 N N . ALA A 1 95 ? 14.461 -3.484 -20.230 1.00 85.00 95 ALA A N 1
ATOM 789 C CA . ALA A 1 95 ? 14.214 -4.766 -19.580 1.00 85.00 95 ALA A CA 1
ATOM 790 C C . ALA A 1 95 ? 15.235 -5.053 -18.469 1.00 85.00 95 ALA A C 1
ATOM 792 O O . ALA A 1 95 ? 14.836 -5.333 -17.343 1.00 85.00 95 ALA A O 1
ATOM 793 N N . GLU A 1 96 ? 16.533 -4.882 -18.727 1.00 87.00 96 GLU A N 1
ATOM 794 C CA . GLU A 1 96 ? 17.603 -5.014 -17.729 1.00 87.00 96 GLU A CA 1
ATOM 795 C C . GLU A 1 96 ? 17.397 -4.052 -16.559 1.00 87.00 96 GLU A C 1
ATOM 797 O O . GLU A 1 96 ? 17.485 -4.437 -15.391 1.00 87.00 96 GLU A O 1
ATOM 802 N N . ARG A 1 97 ? 17.065 -2.787 -16.853 1.00 78.56 97 ARG A N 1
ATOM 803 C CA . ARG A 1 97 ? 16.762 -1.804 -15.812 1.00 78.56 97 ARG A CA 1
ATOM 804 C C . ARG A 1 97 ? 15.516 -2.201 -15.026 1.00 78.56 97 ARG A C 1
ATOM 806 O O . ARG A 1 97 ? 15.510 -2.047 -13.810 1.00 78.56 97 ARG A O 1
ATOM 813 N N . ALA A 1 98 ? 14.474 -2.700 -15.688 1.00 79.88 98 ALA A N 1
ATOM 814 C CA . ALA A 1 98 ? 13.267 -3.176 -15.023 1.00 79.88 98 ALA A CA 1
ATOM 815 C C . ALA A 1 98 ? 13.556 -4.386 -14.121 1.00 79.88 98 ALA A C 1
ATOM 817 O O . ALA A 1 98 ? 13.117 -4.380 -12.976 1.00 79.88 98 ALA A O 1
ATOM 818 N N . ALA A 1 99 ? 14.342 -5.359 -14.588 1.00 81.62 99 ALA A N 1
ATOM 819 C CA . ALA A 1 99 ? 14.742 -6.540 -13.827 1.00 81.62 99 ALA A CA 1
ATOM 820 C C . ALA A 1 99 ? 15.599 -6.170 -12.609 1.00 81.62 99 ALA A C 1
ATOM 822 O O . ALA A 1 99 ? 15.293 -6.583 -11.494 1.00 81.62 99 ALA A O 1
ATOM 823 N N . LYS A 1 100 ? 16.610 -5.307 -12.789 1.00 79.50 100 LYS A N 1
ATOM 824 C CA . LYS A 1 100 ? 17.450 -4.812 -11.687 1.00 79.50 100 LYS A CA 1
ATOM 825 C C . LYS A 1 100 ? 16.635 -4.052 -10.640 1.00 79.50 100 LYS A C 1
ATOM 827 O O . LYS A 1 100 ? 16.871 -4.204 -9.448 1.00 79.50 100 LYS A O 1
ATOM 832 N N . MET A 1 101 ? 15.666 -3.249 -11.078 1.00 72.00 101 MET A N 1
ATOM 833 C CA . MET A 1 101 ? 14.749 -2.557 -10.170 1.00 72.00 101 MET A CA 1
ATOM 834 C C . MET A 1 101 ? 13.828 -3.536 -9.434 1.00 72.00 101 MET A C 1
ATOM 836 O O . MET A 1 101 ? 13.647 -3.387 -8.232 1.00 72.00 101 MET A O 1
ATOM 840 N N . ARG A 1 102 ? 13.274 -4.537 -10.128 1.00 74.50 102 ARG A N 1
ATOM 841 C CA . ARG A 1 102 ? 12.392 -5.563 -9.548 1.00 74.50 102 ARG A CA 1
ATOM 842 C C . ARG A 1 102 ? 13.119 -6.418 -8.508 1.00 74.50 102 ARG A C 1
ATOM 844 O O . ARG A 1 102 ? 12.555 -6.702 -7.461 1.00 74.50 102 ARG A O 1
ATOM 851 N N . ALA A 1 103 ? 14.385 -6.746 -8.762 1.00 73.81 103 ALA A N 1
ATOM 852 C CA . ALA A 1 103 ? 15.257 -7.443 -7.817 1.00 73.81 103 ALA A CA 1
ATOM 853 C C . ALA A 1 103 ? 15.636 -6.593 -6.587 1.00 73.81 103 ALA A C 1
ATOM 855 O O . ALA A 1 103 ? 15.997 -7.146 -5.556 1.00 73.81 103 ALA A O 1
ATOM 856 N N . ALA A 1 104 ? 15.573 -5.261 -6.687 1.00 68.56 104 ALA A N 1
ATOM 857 C CA . ALA A 1 104 ? 15.850 -4.348 -5.575 1.00 68.56 104 ALA A CA 1
ATOM 858 C C . ALA A 1 104 ? 14.605 -4.015 -4.729 1.00 68.56 104 ALA A C 1
ATOM 860 O O . ALA A 1 104 ? 14.736 -3.370 -3.688 1.00 68.56 104 ALA A O 1
ATOM 861 N N . GLN A 1 105 ? 13.413 -4.401 -5.192 1.00 70.06 105 GLN A N 1
ATOM 862 C CA . GLN A 1 105 ? 12.151 -4.227 -4.478 1.00 70.06 105 GLN A CA 1
ATOM 863 C C . GLN A 1 105 ? 11.925 -5.372 -3.485 1.00 70.06 105 GLN A C 1
ATOM 865 O O . GLN A 1 105 ? 12.385 -6.487 -3.741 1.00 70.06 105 GLN A O 1
ATOM 870 N N . PRO A 1 106 ? 11.179 -5.130 -2.393 1.00 69.31 106 PRO A N 1
ATOM 871 C CA . PRO A 1 106 ? 10.707 -6.222 -1.555 1.00 69.31 106 PRO A CA 1
ATOM 872 C C . PRO A 1 106 ? 9.846 -7.174 -2.387 1.00 69.31 106 PRO A C 1
ATOM 874 O O . PRO A 1 106 ? 9.071 -6.734 -3.249 1.00 69.31 106 PRO A O 1
ATOM 877 N N . ARG A 1 107 ? 9.940 -8.478 -2.118 1.00 72.56 107 ARG A N 1
ATOM 878 C CA . ARG A 1 107 ? 9.138 -9.498 -2.804 1.00 72.56 107 ARG A CA 1
ATOM 879 C C . ARG A 1 107 ? 7.659 -9.249 -2.583 1.00 72.56 107 ARG A C 1
ATOM 881 O O . ARG A 1 107 ? 6.892 -9.420 -3.523 1.00 72.56 107 ARG A O 1
ATOM 888 N N . TRP A 1 108 ? 7.268 -8.749 -1.412 1.00 72.12 108 TRP A N 1
ATOM 889 C CA . TRP A 1 108 ? 5.873 -8.420 -1.148 1.00 72.12 108 TRP A CA 1
ATOM 890 C C . TRP A 1 108 ? 5.272 -7.424 -2.133 1.00 72.12 108 TRP A C 1
ATOM 892 O O . TRP A 1 108 ? 4.151 -7.606 -2.606 1.00 72.12 108 TRP A O 1
ATOM 902 N N . LEU A 1 109 ? 6.037 -6.397 -2.500 1.00 74.88 109 LEU A N 1
ATOM 903 C CA . LEU A 1 109 ? 5.589 -5.378 -3.439 1.00 74.88 109 LEU A CA 1
ATOM 904 C C . LEU A 1 109 ? 5.463 -5.961 -4.849 1.00 74.88 109 LEU A C 1
ATOM 906 O O . LEU A 1 109 ? 4.521 -5.637 -5.574 1.00 74.88 109 LEU A O 1
ATOM 910 N N . ASN A 1 110 ? 6.382 -6.859 -5.217 1.00 77.88 110 ASN A N 1
ATOM 911 C CA . ASN A 1 110 ? 6.295 -7.618 -6.460 1.00 77.88 110 ASN A CA 1
ATOM 912 C C . ASN A 1 110 ? 5.055 -8.517 -6.465 1.00 77.88 110 ASN A C 1
ATOM 914 O O . ASN A 1 110 ? 4.296 -8.466 -7.424 1.00 77.88 110 ASN A O 1
ATOM 918 N N . HIS A 1 111 ? 4.796 -9.256 -5.384 1.00 78.19 111 HIS A N 1
ATOM 919 C CA . HIS A 1 111 ? 3.622 -10.119 -5.254 1.00 78.19 111 HIS A CA 1
ATOM 920 C C . HIS A 1 111 ? 2.313 -9.322 -5.342 1.00 78.19 111 HIS A C 1
ATOM 922 O O . HIS A 1 111 ? 1.425 -9.701 -6.099 1.00 78.19 111 HIS A O 1
ATOM 928 N N . MET A 1 112 ? 2.206 -8.178 -4.654 1.00 77.56 112 MET A N 1
ATOM 929 C CA . MET A 1 112 ? 1.034 -7.298 -4.761 1.00 77.56 112 MET A CA 1
ATOM 930 C C . MET A 1 112 ? 0.853 -6.752 -6.180 1.00 77.56 112 MET A C 1
ATOM 932 O O . MET A 1 112 ? -0.266 -6.694 -6.690 1.00 77.56 112 MET A O 1
ATOM 936 N N . SER A 1 113 ? 1.950 -6.362 -6.836 1.00 80.00 113 SER A N 1
ATOM 937 C CA . SER A 1 113 ? 1.918 -5.896 -8.223 1.00 80.00 113 SER A CA 1
ATOM 938 C C . SER A 1 113 ? 1.515 -7.010 -9.197 1.00 80.00 113 SER A C 1
ATOM 940 O O . SER A 1 113 ? 0.775 -6.749 -10.146 1.00 80.00 113 SER A O 1
ATOM 942 N N . ASP A 1 114 ? 1.997 -8.234 -8.987 1.00 82.38 114 ASP A N 1
ATOM 943 C CA . ASP A 1 114 ? 1.716 -9.396 -9.834 1.00 82.38 114 ASP A CA 1
ATOM 944 C C . ASP A 1 114 ? 0.288 -9.913 -9.643 1.00 82.38 114 ASP A C 1
ATOM 946 O O . ASP A 1 114 ? -0.343 -10.332 -10.614 1.00 82.38 114 ASP A O 1
ATOM 950 N N . ALA A 1 115 ? -0.248 -9.804 -8.423 1.00 80.31 115 ALA A N 1
ATOM 951 C CA . ALA A 1 115 ? -1.638 -10.114 -8.100 1.00 80.31 115 ALA A CA 1
ATOM 952 C C . ALA A 1 115 ? -2.640 -9.173 -8.791 1.00 80.31 115 ALA A C 1
ATOM 954 O O . ALA A 1 115 ? -3.831 -9.475 -8.825 1.00 80.31 115 ALA A O 1
ATOM 955 N N . LYS A 1 116 ? -2.175 -8.047 -9.362 1.00 82.19 116 LYS A N 1
ATOM 956 C CA . LYS A 1 116 ? -2.998 -7.068 -10.097 1.00 82.19 116 LYS A CA 1
ATOM 957 C C . LYS A 1 116 ? -4.262 -6.672 -9.324 1.00 82.19 116 LYS A C 1
ATOM 959 O O . LYS A 1 116 ? -5.355 -6.616 -9.886 1.00 82.19 116 LYS A O 1
ATOM 964 N N . LEU A 1 117 ? -4.100 -6.392 -8.031 1.00 81.38 117 LEU A N 1
ATOM 965 C CA . LEU A 1 117 ? -5.200 -6.002 -7.152 1.00 81.38 117 LEU A CA 1
ATOM 966 C C . LEU A 1 117 ? -5.836 -4.698 -7.660 1.00 81.38 117 LEU A C 1
ATOM 968 O O . LEU A 1 117 ? -5.242 -3.624 -7.555 1.00 81.38 117 LEU A O 1
ATOM 972 N N . PHE A 1 118 ? -7.047 -4.792 -8.218 1.00 87.38 118 PHE A N 1
ATOM 973 C CA . PHE A 1 118 ? -7.821 -3.638 -8.701 1.00 87.38 118 PHE A CA 1
ATOM 974 C C . PHE A 1 118 ? -8.329 -2.755 -7.551 1.00 87.38 118 PHE A C 1
ATOM 976 O O . PHE A 1 118 ? -8.647 -1.582 -7.748 1.00 87.38 118 PHE A O 1
ATOM 983 N N . ARG A 1 119 ? -8.405 -3.333 -6.351 1.00 90.56 119 ARG A N 1
ATOM 984 C CA . ARG A 1 119 ? -8.771 -2.701 -5.090 1.00 90.56 119 ARG A CA 1
ATOM 985 C C . ARG A 1 119 ? -8.039 -3.421 -3.964 1.00 90.56 119 ARG A C 1
ATOM 987 O O . ARG A 1 119 ? -7.944 -4.644 -4.007 1.00 90.56 119 ARG A O 1
ATOM 994 N N . TRP A 1 120 ? -7.534 -2.675 -2.986 1.00 90.19 120 TRP A N 1
ATOM 995 C CA . TRP A 1 120 ? -6.948 -3.242 -1.770 1.00 90.19 120 TRP A CA 1
ATOM 996 C C . TRP A 1 120 ? -6.968 -2.256 -0.600 1.00 90.19 120 TRP A C 1
ATOM 998 O O . TRP A 1 120 ? -7.046 -1.043 -0.794 1.00 90.19 120 TRP A O 1
ATOM 1008 N N . GLY A 1 121 ? -6.904 -2.776 0.623 1.00 93.12 121 GLY A N 1
ATOM 1009 C CA . GLY A 1 121 ? -6.961 -1.990 1.854 1.00 93.12 121 GLY A CA 1
ATOM 1010 C C . GLY A 1 121 ? -7.487 -2.819 3.021 1.00 93.12 121 GLY A C 1
ATOM 1011 O O . GLY A 1 121 ? -7.706 -4.020 2.879 1.00 93.12 121 GLY A O 1
ATOM 1012 N N . PHE A 1 122 ? -7.726 -2.153 4.147 1.00 94.81 122 PHE A N 1
ATOM 1013 C CA . PHE A 1 122 ? -8.394 -2.721 5.317 1.00 94.81 122 PHE A CA 1
ATOM 1014 C C . PHE A 1 122 ? -9.771 -2.096 5.519 1.00 94.81 122 PHE A C 1
ATOM 1016 O O . PHE A 1 122 ? -10.029 -0.977 5.062 1.00 94.81 122 PHE A O 1
ATOM 1023 N N . VAL A 1 123 ? -10.622 -2.799 6.261 1.00 97.19 123 VAL A N 1
ATOM 1024 C CA . VAL A 1 123 ? -11.744 -2.177 6.969 1.00 97.19 123 VAL A CA 1
ATOM 1025 C C . VAL A 1 123 ? -11.204 -1.542 8.247 1.00 97.19 123 VAL A C 1
ATOM 1027 O O . VAL A 1 123 ? -10.419 -2.164 8.961 1.00 97.19 123 VAL A O 1
ATOM 1030 N N . ILE A 1 124 ? -11.590 -0.298 8.515 1.00 97.69 124 ILE A N 1
ATOM 1031 C CA . ILE A 1 124 ? -11.099 0.485 9.651 1.00 97.69 124 ILE A CA 1
ATOM 1032 C C . ILE A 1 124 ? -12.303 1.008 10.424 1.00 97.69 124 ILE A C 1
ATOM 1034 O O . ILE A 1 124 ? -13.012 1.892 9.936 1.00 97.69 124 ILE A O 1
ATOM 1038 N N . PHE A 1 125 ? -12.527 0.474 11.622 1.00 98.12 125 PHE A N 1
ATOM 1039 C CA . PHE A 1 125 ? -13.591 0.927 12.512 1.00 98.12 125 PHE A CA 1
ATOM 1040 C C . PHE A 1 125 ? -13.137 2.129 13.329 1.00 98.12 125 PHE A C 1
ATOM 1042 O O . PHE A 1 125 ? -12.085 2.099 13.965 1.00 98.12 125 PHE A O 1
ATOM 1049 N N . ARG A 1 126 ? -13.966 3.171 13.350 1.00 96.81 126 ARG A N 1
ATOM 1050 C CA . ARG A 1 126 ? -13.887 4.244 14.341 1.00 96.81 126 ARG A CA 1
ATOM 1051 C C . ARG A 1 126 ? -14.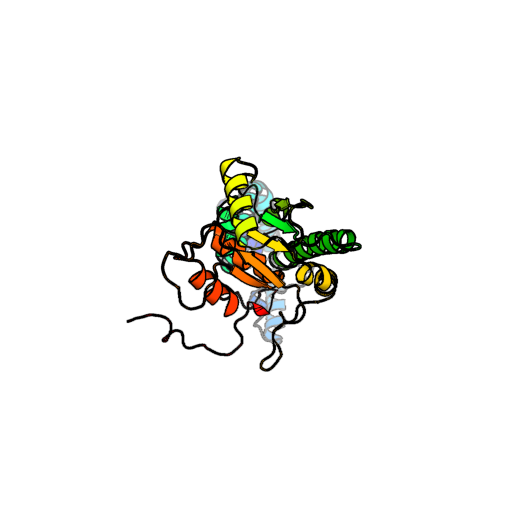712 3.856 15.565 1.00 96.81 126 ARG A C 1
ATOM 1053 O O . ARG A 1 126 ? -15.883 3.511 15.414 1.00 96.81 126 ARG A O 1
ATOM 1060 N N . THR A 1 127 ? -14.127 3.981 16.754 1.00 96.38 127 THR A N 1
ATOM 1061 C CA . THR A 1 127 ? -14.795 3.678 18.039 1.00 96.38 127 THR A CA 1
ATOM 1062 C C . THR A 1 127 ? -14.868 4.872 18.995 1.00 96.38 127 THR A C 1
ATOM 1064 O O . THR A 1 127 ? -15.252 4.700 20.147 1.00 96.38 127 THR A O 1
ATOM 1067 N N . ALA A 1 128 ? -14.493 6.069 18.531 1.00 93.94 128 ALA A N 1
ATOM 1068 C CA . ALA A 1 128 ? -14.528 7.310 19.305 1.00 93.94 128 ALA A CA 1
ATOM 1069 C C . ALA A 1 128 ? -15.315 8.415 18.572 1.00 93.94 128 ALA A C 1
ATOM 1071 O O . ALA A 1 128 ? -14.896 8.904 17.518 1.00 93.94 128 ALA A O 1
ATOM 1072 N N . TYR A 1 129 ? -16.439 8.822 19.152 1.00 93.44 129 TYR A N 1
ATOM 1073 C CA . TYR A 1 129 ? -17.484 9.713 18.643 1.00 93.44 129 TYR A CA 1
ATOM 1074 C C . TYR A 1 129 ? -17.814 10.840 19.630 1.00 93.44 129 TYR A C 1
ATOM 1076 O O . TYR A 1 129 ? -18.675 11.669 19.336 1.00 93.44 129 TYR A O 1
ATOM 1084 N N . SER A 1 130 ? -17.108 10.923 20.760 1.00 90.19 130 SER A N 1
ATOM 1085 C CA . SER A 1 130 ? -17.198 12.045 21.696 1.00 90.19 130 SER A CA 1
ATOM 1086 C C . SER A 1 130 ? -16.970 13.408 21.021 1.00 90.19 130 SER A C 1
ATOM 1088 O O . SER A 1 130 ? -16.413 13.515 19.919 1.00 90.19 130 SER A O 1
ATOM 1090 N N . GLU A 1 131 ? -17.432 14.478 21.667 1.00 88.81 131 GLU A N 1
ATOM 1091 C CA . GLU A 1 131 ? -17.359 15.832 21.116 1.00 88.81 131 GLU A CA 1
ATOM 1092 C C . GLU A 1 131 ? -15.918 16.203 20.704 1.00 88.81 131 GLU A C 1
ATOM 1094 O O . GLU A 1 131 ? -14.950 15.966 21.424 1.00 88.81 131 GLU A O 1
ATOM 1099 N N . GLY A 1 132 ? -15.759 16.753 19.495 1.00 84.31 132 GLY A N 1
ATOM 1100 C CA . GLY A 1 132 ? -14.451 17.124 18.941 1.00 84.31 132 GLY A CA 1
ATOM 1101 C C . GLY A 1 132 ? -13.666 15.991 18.259 1.00 84.31 132 GLY A C 1
ATOM 1102 O O . GLY A 1 132 ? -12.641 16.265 17.629 1.00 84.31 132 GLY A O 1
ATOM 1103 N N . THR A 1 133 ? -14.137 14.738 18.290 1.00 91.50 133 THR A N 1
ATOM 1104 C CA . THR A 1 133 ? -13.456 13.612 17.611 1.00 91.50 133 THR A CA 1
ATOM 1105 C C . THR A 1 133 ? -13.628 13.607 16.093 1.00 91.50 133 THR A C 1
ATOM 1107 O O . THR A 1 133 ? -12.802 13.032 15.394 1.00 91.50 133 THR A O 1
ATOM 1110 N N . GLU A 1 134 ? -14.635 14.292 15.546 1.00 93.31 134 GLU A N 1
ATOM 1111 C CA . GLU A 1 134 ? -14.891 14.331 14.097 1.00 93.31 134 GLU A CA 1
ATOM 1112 C C . GLU A 1 134 ? -13.709 14.915 13.306 1.00 93.31 134 GLU A C 1
ATOM 1114 O O . GLU A 1 134 ? -13.277 14.364 12.292 1.00 93.31 134 GLU A O 1
ATOM 1119 N N . GLN A 1 135 ? -13.117 16.004 13.804 1.00 92.44 135 GLN A N 1
ATOM 1120 C CA . GLN A 1 135 ? -11.937 16.596 13.175 1.00 92.44 135 GLN A CA 1
ATOM 1121 C C . GLN A 1 135 ? -10.708 15.686 13.309 1.00 92.44 135 GLN A C 1
ATOM 1123 O O . GLN A 1 135 ? -9.894 15.593 12.383 1.00 92.44 135 GLN A O 1
ATOM 1128 N N . LYS A 1 136 ? -10.577 14.989 14.442 1.00 92.75 136 LYS A N 1
ATOM 1129 C CA . LYS A 1 136 ? -9.498 14.022 14.670 1.00 92.75 136 LYS A CA 1
ATOM 1130 C C . LYS A 1 136 ? -9.636 12.814 13.746 1.00 92.75 136 LYS A C 1
ATOM 1132 O O . LYS A 1 136 ? -8.650 12.400 13.149 1.00 92.75 136 LYS A O 1
ATOM 1137 N N . TRP A 1 137 ? -10.857 12.338 13.511 1.00 94.81 137 TRP A N 1
ATOM 1138 C CA . TRP A 1 137 ? -11.145 11.269 12.558 1.00 94.81 137 TRP A CA 1
ATOM 1139 C C . TRP A 1 137 ? -10.734 11.629 11.131 1.00 94.81 137 TRP A C 1
ATOM 1141 O O . TRP A 1 137 ? -9.996 10.882 10.491 1.00 94.81 137 TRP A O 1
ATOM 1151 N N . ARG A 1 138 ? -11.106 12.822 10.653 1.00 93.94 138 ARG A N 1
ATOM 1152 C CA . ARG A 1 138 ? -10.658 13.319 9.338 1.00 93.94 138 ARG A CA 1
ATOM 1153 C C . ARG A 1 138 ? -9.137 13.437 9.258 1.00 93.94 138 ARG A C 1
ATOM 1155 O O . ARG A 1 138 ? -8.533 13.089 8.244 1.00 93.94 138 ARG A O 1
ATOM 1162 N N . THR A 1 139 ? -8.510 13.900 10.340 1.00 91.94 139 THR A N 1
ATOM 1163 C CA . THR A 1 139 ? -7.046 14.002 10.440 1.00 91.94 139 THR A CA 1
ATOM 1164 C C . THR A 1 139 ? -6.392 12.625 10.374 1.00 91.94 139 THR A C 1
ATOM 1166 O O . THR A 1 139 ? -5.415 12.452 9.650 1.00 91.94 139 THR A O 1
ATOM 1169 N N . PHE A 1 140 ? -6.959 11.631 11.056 1.00 93.19 140 PHE A N 1
ATOM 1170 C CA . PHE A 1 140 ? -6.516 10.243 11.009 1.00 93.19 140 PHE A CA 1
ATOM 1171 C C . PHE A 1 140 ? -6.638 9.653 9.597 1.00 93.19 140 PHE A C 1
ATOM 1173 O O . PHE A 1 140 ? -5.662 9.116 9.079 1.00 93.19 140 PHE A O 1
ATOM 1180 N N . GLN A 1 141 ? -7.784 9.814 8.925 1.00 94.19 141 GLN A N 1
ATOM 1181 C CA . GLN A 1 141 ? -7.977 9.340 7.545 1.00 94.19 141 GLN A CA 1
ATOM 1182 C C . GLN A 1 141 ? -6.935 9.937 6.585 1.00 94.19 141 GLN A C 1
ATOM 1184 O O . GLN A 1 141 ? -6.366 9.239 5.733 1.00 94.19 141 GLN A O 1
ATOM 1189 N N . TYR A 1 142 ? -6.649 11.232 6.750 1.00 91.38 142 TYR A N 1
ATOM 1190 C CA . TYR A 1 142 ? -5.606 11.916 5.997 1.00 91.38 142 TYR A CA 1
ATOM 1191 C C . TYR A 1 142 ? -4.214 11.366 6.333 1.00 91.38 142 TYR A C 1
ATOM 1193 O O . TYR A 1 142 ? -3.475 10.997 5.422 1.00 91.38 142 TYR A O 1
ATOM 1201 N N . ALA A 1 143 ? -3.875 11.218 7.618 1.00 88.69 143 ALA A N 1
ATOM 1202 C CA . ALA A 1 143 ? -2.603 10.653 8.066 1.00 88.69 143 ALA A CA 1
ATOM 1203 C C . ALA A 1 143 ? -2.384 9.222 7.547 1.00 88.69 143 ALA A C 1
ATOM 1205 O O . ALA A 1 143 ? -1.301 8.919 7.043 1.00 88.69 143 ALA A O 1
ATOM 1206 N N . TYR A 1 144 ? -3.411 8.371 7.583 1.00 89.62 144 TYR A N 1
ATOM 1207 C CA . TYR A 1 144 ? -3.395 7.015 7.028 1.00 89.62 144 TYR A CA 1
ATOM 1208 C C . TYR A 1 144 ? -3.052 7.030 5.530 1.00 89.62 144 TYR A C 1
ATOM 1210 O O . TYR A 1 144 ? -2.137 6.347 5.061 1.00 89.62 144 TYR A O 1
ATOM 1218 N N . THR A 1 145 ? -3.724 7.897 4.769 1.00 88.50 145 THR A N 1
ATOM 1219 C CA . THR A 1 145 ? -3.521 8.026 3.317 1.00 88.50 145 THR A CA 1
ATOM 1220 C C . THR A 1 145 ? -2.162 8.645 2.964 1.00 88.50 145 THR A C 1
ATOM 1222 O O . THR A 1 145 ? -1.513 8.234 1.994 1.00 88.50 145 THR A O 1
ATOM 1225 N N . CYS A 1 146 ? -1.697 9.617 3.748 1.00 84.81 146 CYS A N 1
ATOM 1226 C CA . CYS A 1 146 ? -0.378 10.223 3.603 1.00 84.81 146 CYS A CA 1
ATOM 1227 C C . CYS A 1 146 ? 0.738 9.221 3.885 1.00 84.81 146 CYS A C 1
ATOM 1229 O O . CYS A 1 146 ? 1.682 9.161 3.099 1.00 84.81 146 CYS A O 1
ATOM 1231 N N . ASN A 1 147 ? 0.608 8.395 4.929 1.00 80.19 147 ASN A N 1
ATOM 1232 C CA . ASN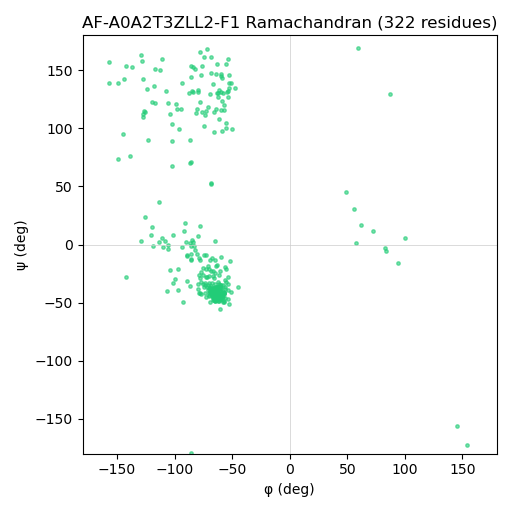 A 1 147 ? 1.573 7.335 5.225 1.00 80.19 147 ASN A CA 1
ATOM 1233 C C . ASN A 1 147 ? 1.680 6.341 4.077 1.00 80.19 147 ASN A C 1
ATOM 1235 O O . ASN A 1 147 ? 2.786 6.054 3.631 1.00 80.19 147 ASN A O 1
ATOM 1239 N N . LYS A 1 148 ? 0.547 5.909 3.513 1.00 83.69 148 LYS A N 1
ATOM 1240 C CA . LYS A 1 148 ? 0.539 5.088 2.296 1.00 83.69 148 LYS A CA 1
ATOM 1241 C C . LYS A 1 148 ? 1.345 5.741 1.171 1.00 83.69 148 LYS A C 1
ATOM 1243 O O . LYS A 1 148 ? 2.209 5.109 0.571 1.00 83.69 148 LYS A O 1
ATOM 1248 N N . ASN A 1 149 ? 1.070 7.012 0.864 1.00 78.81 149 ASN A N 1
ATOM 1249 C CA . ASN A 1 149 ? 1.768 7.730 -0.207 1.00 78.81 149 ASN A CA 1
ATOM 1250 C C . ASN A 1 149 ? 3.266 7.871 0.084 1.00 78.81 149 ASN A C 1
ATOM 1252 O O . ASN A 1 149 ? 4.078 7.705 -0.824 1.00 78.81 149 ASN A O 1
ATOM 1256 N N . ALA A 1 150 ? 3.639 8.162 1.327 1.00 74.69 150 ALA A N 1
ATOM 1257 C CA . ALA A 1 150 ? 5.031 8.220 1.731 1.00 74.69 150 ALA A CA 1
ATOM 1258 C C . ALA A 1 150 ? 5.690 6.849 1.509 1.00 74.69 150 ALA A C 1
ATOM 1260 O O . ALA A 1 150 ? 6.669 6.760 0.763 1.00 74.69 150 ALA A O 1
ATOM 1261 N N . GLN A 1 151 ? 5.138 5.779 2.084 1.00 71.38 151 GLN A N 1
ATOM 1262 C CA . GLN A 1 151 ? 5.714 4.433 2.031 1.00 71.38 151 GLN A CA 1
ATOM 1263 C C . GLN A 1 151 ? 5.809 3.900 0.599 1.00 71.38 151 GLN A C 1
ATOM 1265 O O . GLN A 1 151 ? 6.849 3.389 0.191 1.00 71.38 151 GLN A O 1
ATOM 1270 N N . LEU A 1 152 ? 4.759 4.075 -0.203 1.00 72.31 152 LEU A N 1
ATOM 1271 C CA . LEU A 1 152 ? 4.680 3.491 -1.539 1.00 72.31 152 LEU A CA 1
ATOM 1272 C C . LEU A 1 152 ? 5.195 4.419 -2.650 1.00 72.31 152 LEU A C 1
ATOM 1274 O O . LEU A 1 152 ? 6.021 3.988 -3.446 1.00 72.31 152 LEU A O 1
ATOM 1278 N N . ASN A 1 153 ? 4.779 5.691 -2.725 1.00 68.12 153 ASN A N 1
ATOM 1279 C CA . ASN A 1 153 ? 5.184 6.569 -3.840 1.00 68.12 153 ASN A CA 1
ATOM 1280 C C . ASN A 1 153 ? 6.605 7.115 -3.687 1.00 68.12 153 ASN A C 1
ATOM 1282 O O . ASN A 1 153 ? 7.343 7.179 -4.672 1.00 68.12 153 ASN A O 1
ATOM 1286 N N . GLN A 1 154 ? 6.991 7.532 -2.476 1.00 64.25 154 GLN A N 1
ATOM 1287 C CA . GLN A 1 154 ? 8.353 8.027 -2.234 1.00 64.25 154 GLN A CA 1
ATOM 1288 C C . GLN A 1 154 ? 9.326 6.860 -2.067 1.00 64.25 154 GLN A C 1
ATOM 1290 O O . GLN A 1 154 ? 10.469 6.941 -2.518 1.00 64.25 154 GLN A O 1
ATOM 1295 N N . GLY A 1 155 ? 8.838 5.760 -1.485 1.00 60.59 155 GLY A N 1
ATOM 1296 C CA . GLY A 1 155 ? 9.608 4.542 -1.294 1.00 60.59 155 GLY A CA 1
ATOM 1297 C C . GLY A 1 155 ? 9.921 3.798 -2.590 1.00 60.59 155 GLY A C 1
ATOM 1298 O O . GLY A 1 155 ? 11.028 3.303 -2.795 1.00 60.59 155 GLY A O 1
ATOM 1299 N N . TRP A 1 156 ? 8.947 3.740 -3.502 1.00 67.25 156 TRP A N 1
ATOM 1300 C CA . TRP A 1 156 ? 8.978 2.800 -4.617 1.00 67.25 156 TRP A CA 1
ATOM 1301 C C . TRP A 1 156 ? 8.361 3.424 -5.870 1.00 67.25 156 TRP A C 1
ATOM 1303 O O . TRP A 1 156 ? 7.164 3.335 -6.113 1.00 67.25 156 TRP A O 1
ATOM 1313 N N . LYS A 1 157 ? 9.194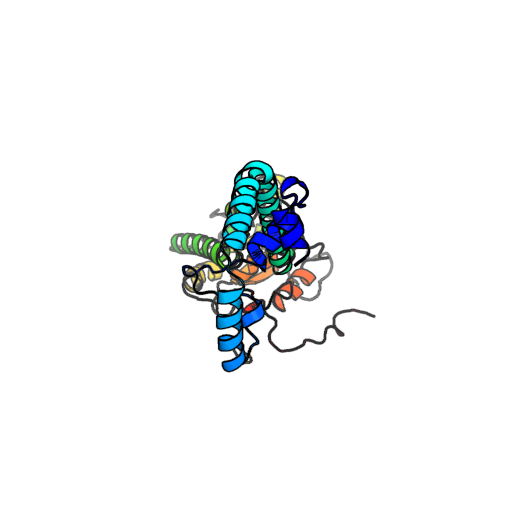 4.001 -6.748 1.00 61.34 157 LYS A N 1
ATOM 1314 C CA . LYS A 1 157 ? 8.765 4.731 -7.969 1.00 61.34 157 LYS A CA 1
ATOM 1315 C C . LYS A 1 157 ? 7.798 3.985 -8.914 1.00 61.34 157 LYS A C 1
ATOM 1317 O O . LYS A 1 157 ? 7.252 4.613 -9.815 1.00 61.34 157 LYS A O 1
ATOM 1322 N N . ARG A 1 158 ? 7.615 2.667 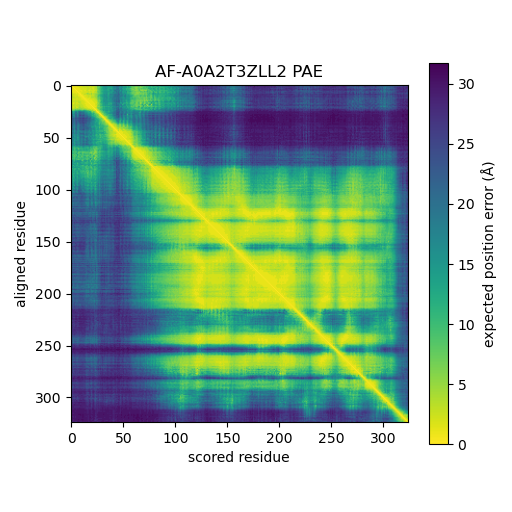-8.769 1.00 64.75 158 ARG A N 1
ATOM 1323 C CA . ARG A 1 158 ? 6.673 1.845 -9.557 1.00 64.75 158 ARG A CA 1
ATOM 1324 C C . ARG A 1 158 ? 5.503 1.267 -8.753 1.00 64.75 158 ARG A C 1
ATOM 1326 O O . ARG A 1 158 ? 4.665 0.600 -9.339 1.00 64.75 158 ARG A O 1
ATOM 1333 N N . ALA A 1 159 ? 5.396 1.576 -7.462 1.00 70.50 159 ALA A N 1
ATOM 1334 C CA . ALA A 1 159 ? 4.217 1.263 -6.656 1.00 70.50 159 ALA A CA 1
ATOM 1335 C C . ALA A 1 159 ? 3.071 2.267 -6.875 1.00 70.50 159 ALA A C 1
ATOM 1337 O O . ALA A 1 159 ? 2.065 2.211 -6.175 1.00 70.50 159 ALA A O 1
ATOM 1338 N N . SER A 1 160 ? 3.192 3.188 -7.839 1.00 73.50 160 SER A N 1
ATOM 1339 C CA . SER A 1 160 ? 2.155 4.178 -8.141 1.00 73.50 160 SER A CA 1
ATOM 1340 C C . SER A 1 160 ? 0.827 3.532 -8.538 1.00 73.50 160 SER A C 1
ATOM 1342 O O . SER A 1 160 ? -0.225 4.015 -8.125 1.00 73.50 160 SER A O 1
ATOM 1344 N N . SER A 1 161 ? 0.870 2.416 -9.273 1.00 77.62 161 SER A N 1
ATOM 1345 C CA . SER A 1 161 ? -0.320 1.622 -9.592 1.00 77.62 161 SER A CA 1
ATOM 1346 C C . SER A 1 161 ? -0.927 0.981 -8.345 1.00 77.62 161 SER A C 1
ATOM 1348 O O . SER A 1 161 ? -2.141 0.941 -8.208 1.00 77.62 161 SER A O 1
ATOM 1350 N N . LEU A 1 162 ? -0.120 0.513 -7.391 1.00 79.94 162 LEU A N 1
ATOM 1351 C CA . LEU A 1 162 ? -0.646 0.016 -6.118 1.00 79.94 162 LEU A CA 1
ATOM 1352 C C . LEU A 1 162 ? -1.287 1.164 -5.329 1.00 79.94 162 LEU A C 1
ATOM 1354 O O . LEU A 1 162 ? -2.418 1.042 -4.871 1.00 79.94 162 LEU A O 1
ATOM 1358 N N . CYS A 1 163 ? -0.637 2.325 -5.266 1.00 83.38 163 CYS A N 1
ATOM 1359 C CA . CYS A 1 163 ? -1.168 3.515 -4.605 1.00 83.38 163 CYS A CA 1
ATOM 1360 C C . CYS A 1 163 ? -2.530 3.978 -5.117 1.00 83.38 163 CYS A C 1
ATOM 1362 O O . CYS A 1 163 ? -3.297 4.507 -4.308 1.00 83.38 163 CYS A O 1
ATOM 1364 N N . SER A 1 164 ? -2.791 3.855 -6.423 1.00 85.81 164 SER A N 1
ATOM 1365 C CA . SER A 1 164 ? -4.052 4.281 -7.039 1.00 85.81 164 SER A CA 1
ATOM 1366 C C . SER A 1 164 ? -5.209 3.326 -6.753 1.00 85.81 164 SER A C 1
ATOM 1368 O O . SER A 1 164 ? -6.354 3.764 -6.735 1.00 85.81 164 SER A O 1
ATOM 1370 N N . HIS A 1 165 ? -4.919 2.048 -6.501 1.00 88.69 165 HIS A N 1
ATOM 1371 C CA . HIS A 1 165 ? -5.929 1.028 -6.192 1.00 88.69 165 HIS A CA 1
ATOM 1372 C C . HIS A 1 165 ? -6.172 0.843 -4.684 1.00 88.69 165 HIS A C 1
ATOM 1374 O O . HIS A 1 165 ? -7.030 0.059 -4.287 1.00 88.69 165 HIS A O 1
ATOM 1380 N N . HIS A 1 166 ? -5.445 1.569 -3.831 1.00 91.19 166 HIS A N 1
ATOM 1381 C CA . HIS A 1 166 ? -5.665 1.541 -2.389 1.00 91.19 166 HIS A CA 1
ATOM 1382 C C . HIS A 1 166 ? -6.959 2.273 -2.008 1.00 91.19 166 HIS A C 1
ATOM 1384 O O . HIS A 1 166 ? -7.047 3.495 -2.158 1.00 91.19 166 HIS A O 1
ATOM 1390 N N . GLN A 1 167 ? -7.939 1.539 -1.485 1.00 93.56 167 GLN A N 1
ATOM 1391 C CA . GLN A 1 167 ? -9.271 2.035 -1.133 1.00 93.56 167 GLN A CA 1
ATOM 1392 C C . GLN A 1 167 ? -9.725 1.433 0.209 1.00 93.56 167 GLN A C 1
ATOM 1394 O O . GLN A 1 167 ? -10.528 0.506 0.213 1.00 93.56 167 GLN A O 1
ATOM 1399 N N . PRO A 1 168 ? -9.209 1.911 1.355 1.00 94.25 168 PRO A N 1
ATOM 1400 C CA . PRO A 1 168 ? -9.618 1.410 2.664 1.00 94.25 168 PRO A CA 1
ATOM 1401 C C . PRO A 1 168 ? -11.101 1.717 2.915 1.00 94.25 168 PRO A C 1
ATOM 1403 O O . PRO A 1 168 ? -11.610 2.753 2.477 1.00 94.25 168 PRO A O 1
ATOM 1406 N N . LEU A 1 169 ? -11.783 0.832 3.641 1.00 97.00 169 LEU A N 1
ATOM 1407 C CA . LEU A 1 169 ? -13.179 1.012 4.028 1.00 97.00 169 LEU A CA 1
ATOM 1408 C C . LEU A 1 169 ? -13.246 1.597 5.441 1.00 97.00 169 LEU A C 1
ATOM 1410 O O . LEU A 1 169 ? -13.104 0.880 6.428 1.00 97.00 169 LEU A O 1
ATOM 1414 N N . PHE A 1 170 ? -13.454 2.907 5.535 1.00 97.31 170 PHE A N 1
ATOM 1415 C CA . PHE A 1 170 ? -13.624 3.599 6.811 1.00 97.31 170 PHE A CA 1
ATOM 1416 C C . PHE A 1 170 ? -15.067 3.457 7.307 1.00 97.31 170 PHE A C 1
ATOM 1418 O O . PHE A 1 170 ? -15.983 4.019 6.707 1.00 97.31 170 PHE A O 1
ATOM 1425 N N . VAL A 1 171 ? -15.266 2.736 8.409 1.00 97.06 171 VAL A N 1
ATOM 1426 C CA . VAL A 1 171 ? -16.581 2.541 9.027 1.00 97.06 171 VAL A CA 1
ATOM 1427 C C . VAL A 1 171 ? -16.778 3.582 10.121 1.00 97.06 171 VAL A C 1
ATOM 1429 O O . VAL A 1 171 ? -16.041 3.613 11.107 1.00 97.06 171 VAL A O 1
ATOM 1432 N N . SER A 1 172 ? -17.774 4.444 9.920 1.00 94.00 172 SER A N 1
ATOM 1433 C CA . SER A 1 172 ? -18.161 5.501 10.852 1.00 94.00 172 SER A CA 1
ATOM 1434 C C . SER A 1 172 ? -19.631 5.325 11.229 1.00 94.00 172 SER A C 1
ATOM 1436 O O . SER A 1 172 ? -20.512 5.856 10.560 1.00 94.00 172 SER A O 1
ATOM 1438 N N . ASP A 1 173 ? -19.874 4.561 12.286 1.00 94.25 173 ASP A N 1
ATOM 1439 C CA . ASP A 1 173 ? -21.182 4.258 12.860 1.00 94.25 173 ASP A CA 1
ATOM 1440 C C . ASP A 1 173 ? -21.158 4.615 14.351 1.00 94.25 173 ASP A C 1
ATOM 1442 O O . ASP A 1 173 ? -20.431 4.003 15.133 1.00 94.25 173 ASP A O 1
ATOM 1446 N N . SER A 1 174 ? -21.948 5.616 14.747 1.00 93.31 174 SER A N 1
ATOM 1447 C CA . SER A 1 174 ? -21.984 6.117 16.125 1.00 93.31 174 SER A CA 1
ATOM 1448 C C . SER A 1 174 ? -22.460 5.083 17.145 1.00 93.31 174 SER A C 1
ATOM 1450 O O . SER A 1 174 ? -22.220 5.262 18.335 1.00 93.31 174 SER A O 1
ATOM 1452 N N . SER A 1 175 ? -23.121 4.002 16.712 1.00 95.06 175 SER A N 1
ATOM 1453 C CA . SER A 1 175 ? -23.482 2.892 17.603 1.00 95.06 175 SER A CA 1
ATOM 1454 C C . SER A 1 175 ? -22.267 2.086 18.084 1.00 95.06 175 SER A C 1
ATOM 1456 O O . SER A 1 175 ? -22.381 1.327 19.042 1.00 95.06 175 SER A O 1
ATOM 1458 N N . LEU A 1 176 ? -21.099 2.282 17.461 1.00 95.75 176 LEU A N 1
ATOM 1459 C CA . LEU A 1 176 ? -19.838 1.631 17.820 1.00 95.75 176 LEU A CA 1
ATOM 1460 C C . LEU A 1 176 ? -18.994 2.444 18.820 1.00 95.75 176 LEU A C 1
ATOM 1462 O O . LEU A 1 176 ? -17.817 2.132 19.017 1.00 95.75 176 LEU A O 1
ATOM 1466 N N . GLU A 1 177 ? -19.555 3.489 19.439 1.00 95.75 177 GLU A N 1
ATOM 1467 C CA . GLU A 1 177 ? -18.866 4.268 20.476 1.00 95.75 177 GLU A CA 1
ATOM 1468 C C . GLU A 1 177 ? -18.425 3.371 21.635 1.00 95.75 177 GLU A C 1
ATOM 1470 O O . GLU A 1 177 ? -19.244 2.711 22.274 1.00 95.75 177 GLU A O 1
ATOM 1475 N N . GLY A 1 178 ? -17.116 3.331 21.891 1.00 93.62 178 GLY A N 1
ATOM 1476 C CA . GLY A 1 178 ? -16.532 2.492 22.937 1.00 93.62 178 GLY A CA 1
ATOM 1477 C C . GLY A 1 178 ? -16.751 0.987 22.746 1.00 93.62 178 GLY A C 1
ATOM 1478 O O . GLY A 1 178 ? -16.590 0.234 23.706 1.00 93.62 178 GLY A O 1
ATOM 1479 N N . ALA A 1 179 ? -17.128 0.533 21.544 1.00 95.94 179 ALA A N 1
ATOM 1480 C CA . ALA A 1 179 ? -17.386 -0.878 21.285 1.00 95.94 179 ALA A CA 1
ATOM 1481 C C . ALA A 1 179 ? -16.144 -1.737 21.569 1.00 95.94 179 ALA A C 1
ATOM 1483 O O . ALA A 1 179 ? -15.037 -1.444 21.106 1.00 95.94 179 ALA A O 1
ATOM 1484 N N . GLY A 1 180 ? -16.351 -2.822 22.318 1.00 94.38 180 GLY A N 1
ATOM 1485 C CA . GLY A 1 180 ? -15.323 -3.824 22.575 1.00 94.38 180 GLY A CA 1
ATOM 1486 C C . GLY A 1 180 ? -14.950 -4.610 21.317 1.00 94.38 180 GLY A C 1
ATOM 1487 O O . GLY A 1 180 ? -15.708 -4.673 20.346 1.00 94.38 180 GLY A O 1
ATOM 1488 N N . VAL A 1 181 ? -13.785 -5.254 21.356 1.00 94.31 181 VAL A N 1
ATOM 1489 C CA . VAL A 1 181 ? -13.207 -5.990 20.220 1.00 94.31 181 VAL A CA 1
ATOM 1490 C C . VAL A 1 181 ? -14.158 -7.072 19.703 1.00 94.31 181 VAL A C 1
ATOM 1492 O O . VAL A 1 181 ? -14.351 -7.182 18.496 1.00 94.31 181 VAL A O 1
ATOM 1495 N N . ASP A 1 182 ? -14.832 -7.808 20.588 1.00 93.88 182 ASP A N 1
ATOM 1496 C CA . ASP A 1 182 ? -15.753 -8.882 20.192 1.00 93.88 182 ASP A CA 1
ATOM 1497 C C . ASP A 1 182 ? -16.980 -8.372 19.432 1.00 93.88 182 ASP A C 1
ATOM 1499 O O . ASP A 1 182 ? -17.408 -8.986 18.454 1.00 93.88 182 ASP A O 1
ATOM 1503 N N . VAL A 1 183 ? -17.509 -7.206 19.817 1.00 96.31 183 VAL A N 1
ATOM 1504 C CA . VAL A 1 183 ? -18.607 -6.550 19.089 1.00 96.31 183 VAL A CA 1
ATOM 1505 C C . VAL A 1 183 ? -18.153 -6.190 17.674 1.00 96.31 183 VAL A C 1
ATOM 1507 O O . VAL A 1 183 ? -18.884 -6.413 16.709 1.00 96.31 183 VAL A O 1
ATOM 1510 N N . LEU A 1 184 ? -16.921 -5.693 17.531 1.00 97.25 184 LEU A N 1
ATOM 1511 C CA . LEU A 1 184 ? -16.340 -5.355 16.232 1.00 97.25 184 LEU A CA 1
ATOM 1512 C C . LEU A 1 184 ? -16.052 -6.599 15.384 1.00 97.25 184 LEU A C 1
ATOM 1514 O O . LEU A 1 184 ? -16.328 -6.574 14.185 1.00 97.25 184 LEU A O 1
ATOM 1518 N N . ARG A 1 185 ? -15.581 -7.702 15.987 1.00 96.12 185 ARG A N 1
ATOM 1519 C CA . ARG A 1 185 ? -15.430 -9.000 15.303 1.00 96.12 185 ARG A CA 1
ATOM 1520 C C . ARG A 1 185 ? -16.765 -9.451 14.721 1.00 96.12 185 ARG A C 1
ATOM 1522 O O . ARG A 1 185 ? -16.837 -9.752 13.532 1.00 96.12 185 ARG A O 1
ATOM 1529 N N . GLN A 1 186 ? -17.833 -9.428 15.522 1.00 96.38 186 GLN A N 1
ATOM 1530 C CA . GLN A 1 186 ? -19.171 -9.802 15.056 1.00 96.38 186 GLN A CA 1
ATOM 1531 C C . GLN A 1 186 ? -19.681 -8.864 13.959 1.00 96.38 186 GLN A C 1
ATOM 1533 O O . GLN A 1 186 ? -20.150 -9.332 12.921 1.00 96.38 186 GLN A O 1
ATOM 1538 N N . ARG A 1 187 ? -19.521 -7.543 14.120 1.00 97.31 187 ARG A N 1
ATOM 1539 C CA . ARG A 1 187 ? -19.899 -6.581 13.075 1.00 97.31 187 ARG A CA 1
ATOM 1540 C C . ARG A 1 187 ? -19.149 -6.846 11.772 1.00 97.31 187 ARG A C 1
ATOM 1542 O O . ARG A 1 187 ? -19.765 -6.837 10.711 1.00 97.31 187 ARG A O 1
ATOM 1549 N N . PHE A 1 188 ? -17.848 -7.115 11.841 1.00 97.06 188 PHE A N 1
ATOM 1550 C CA . PHE A 1 188 ? -17.031 -7.428 10.674 1.00 97.06 188 PHE A CA 1
ATOM 1551 C C . PHE A 1 188 ? -17.456 -8.739 9.994 1.00 97.06 188 PHE A C 1
ATOM 1553 O O . PHE A 1 188 ? -17.557 -8.777 8.767 1.00 97.06 188 PHE A O 1
ATOM 1560 N N . LYS A 1 189 ? -17.769 -9.794 10.764 1.00 96.88 189 LYS A N 1
ATOM 1561 C CA . LYS A 1 189 ? -18.311 -11.056 10.225 1.00 96.88 189 LYS A CA 1
ATOM 1562 C C . LYS A 1 189 ? -19.623 -10.826 9.476 1.00 96.88 189 LYS A C 1
ATOM 1564 O O . LYS A 1 189 ? -19.743 -11.264 8.336 1.00 96.88 189 LYS A O 1
ATOM 1569 N N . ILE A 1 190 ? -20.537 -10.042 10.051 1.00 97.50 190 ILE A N 1
ATOM 1570 C CA . ILE A 1 190 ? -21.792 -9.650 9.390 1.00 97.50 190 ILE A CA 1
ATOM 1571 C C . ILE A 1 190 ? -21.505 -8.895 8.085 1.00 97.50 190 ILE A C 1
ATOM 1573 O O . ILE A 1 190 ? -22.076 -9.230 7.052 1.00 97.50 190 ILE A O 1
ATOM 1577 N N . MET A 1 191 ? -20.583 -7.924 8.093 1.00 97.69 191 MET A N 1
ATOM 1578 C CA . MET A 1 191 ? -20.198 -7.195 6.875 1.00 97.69 191 MET A CA 1
ATOM 1579 C C . MET A 1 191 ? -19.640 -8.128 5.789 1.00 97.69 191 MET A C 1
ATOM 1581 O O . MET A 1 191 ? -19.905 -7.926 4.602 1.00 97.69 191 MET A O 1
ATOM 1585 N N . ARG A 1 192 ? -18.865 -9.145 6.184 1.00 95.81 192 ARG A N 1
ATOM 1586 C CA . ARG A 1 192 ? -18.320 -10.171 5.285 1.00 95.81 192 ARG A CA 1
ATOM 1587 C C . ARG A 1 192 ? -19.435 -11.032 4.685 1.00 95.81 192 ARG A C 1
ATOM 1589 O O . ARG A 1 192 ? -19.462 -11.218 3.474 1.00 95.81 192 ARG A O 1
ATOM 1596 N N . GLU A 1 193 ? -20.371 -11.504 5.504 1.00 96.88 193 GLU A N 1
ATOM 1597 C CA . GLU A 1 193 ? -21.505 -12.343 5.084 1.00 96.88 193 GLU A CA 1
ATOM 1598 C C . GLU A 1 193 ? -22.508 -11.590 4.199 1.00 96.88 193 GLU A C 1
ATOM 1600 O O . GLU A 1 193 ? -23.036 -12.139 3.232 1.00 96.88 193 GLU A O 1
ATOM 1605 N N . GLN A 1 194 ? -22.739 -10.310 4.492 1.00 97.25 194 GLN A N 1
ATOM 1606 C CA . GLN A 1 194 ? -23.666 -9.451 3.754 1.00 97.25 194 GLN A CA 1
ATOM 1607 C C . GLN A 1 194 ? -23.038 -8.802 2.510 1.00 97.25 194 GLN A C 1
ATOM 1609 O O . GLN A 1 194 ? -23.700 -8.021 1.828 1.00 97.25 194 GLN A O 1
ATOM 1614 N N . ASN A 1 195 ? -21.784 -9.135 2.177 1.00 95.50 195 ASN A N 1
ATOM 1615 C CA . ASN A 1 195 ? -21.021 -8.534 1.075 1.00 95.50 195 ASN A CA 1
ATOM 1616 C C . ASN A 1 195 ? -20.913 -6.996 1.163 1.00 95.50 195 ASN A C 1
ATOM 1618 O O . ASN A 1 195 ? -20.813 -6.311 0.144 1.00 95.50 195 ASN A O 1
ATOM 1622 N N . GLU A 1 196 ? -20.909 -6.441 2.379 1.00 97.06 196 GLU A N 1
ATOM 1623 C CA . GLU A 1 196 ? -20.639 -5.016 2.608 1.00 97.06 196 GLU A CA 1
ATOM 1624 C C . GLU A 1 196 ? -19.155 -4.684 2.376 1.00 97.06 196 GLU A C 1
ATOM 1626 O O . GLU A 1 196 ? -18.819 -3.556 2.012 1.00 97.06 196 GLU A O 1
ATOM 1631 N N . ILE A 1 197 ? -18.258 -5.661 2.571 1.00 96.31 197 ILE A N 1
ATOM 1632 C CA . ILE A 1 197 ? -16.823 -5.520 2.298 1.00 96.31 197 ILE A CA 1
ATOM 1633 C C . ILE A 1 197 ? -16.582 -5.717 0.798 1.00 96.31 197 ILE A C 1
ATOM 1635 O O . ILE A 1 197 ? -16.794 -6.817 0.282 1.00 96.31 197 ILE A O 1
ATOM 1639 N N . PRO A 1 198 ? -16.099 -4.698 0.065 1.00 94.88 198 PRO A N 1
ATOM 1640 C CA . PRO A 1 198 ? -15.888 -4.862 -1.360 1.00 94.88 198 PRO A CA 1
ATOM 1641 C C . PRO A 1 198 ? -14.752 -5.833 -1.688 1.00 94.88 198 PRO A C 1
ATOM 1643 O O . PRO A 1 198 ? -13.726 -5.863 -1.008 1.00 94.88 198 PRO A O 1
ATOM 1646 N N . ALA A 1 199 ? -14.890 -6.542 -2.809 1.00 90.62 199 ALA A N 1
ATOM 1647 C CA . ALA A 1 199 ? -13.861 -7.451 -3.302 1.00 90.62 199 ALA A CA 1
ATOM 1648 C C . ALA A 1 199 ? -12.487 -6.760 -3.423 1.00 90.62 199 ALA A C 1
ATOM 1650 O O . ALA A 1 199 ? -12.376 -5.639 -3.930 1.00 90.62 199 ALA A O 1
ATOM 1651 N N . GLY A 1 200 ? -11.447 -7.451 -2.951 1.00 87.75 200 GLY A N 1
ATOM 1652 C CA . GLY A 1 200 ? -10.067 -6.962 -2.908 1.00 87.75 200 GLY A CA 1
ATOM 1653 C C . GLY A 1 200 ? -9.662 -6.302 -1.585 1.00 87.75 200 GLY A C 1
ATOM 1654 O O . GLY A 1 200 ? -8.471 -6.164 -1.335 1.00 87.75 200 GLY A O 1
ATOM 1655 N N . ILE A 1 201 ? -10.605 -5.930 -0.712 1.00 92.12 201 ILE A N 1
ATOM 1656 C CA . ILE A 1 201 ? -10.298 -5.499 0.664 1.00 92.12 201 ILE A CA 1
ATOM 1657 C C . ILE A 1 201 ? -9.998 -6.723 1.536 1.00 92.12 201 ILE A C 1
ATOM 1659 O O . ILE A 1 201 ? -10.570 -7.790 1.321 1.00 92.12 201 ILE A O 1
ATOM 1663 N N . ALA A 1 202 ? -9.079 -6.579 2.495 1.00 90.00 202 ALA A N 1
ATOM 1664 C CA . ALA A 1 202 ? -8.705 -7.659 3.402 1.00 90.00 202 ALA A CA 1
ATOM 1665 C C . ALA A 1 202 ? -9.925 -8.107 4.225 1.00 90.00 202 ALA A C 1
ATOM 1667 O O . ALA A 1 202 ? -10.668 -7.276 4.751 1.00 90.00 202 ALA A O 1
ATOM 1668 N N . THR A 1 203 ? -10.133 -9.423 4.303 1.00 90.94 203 THR A N 1
ATOM 1669 C CA . THR A 1 203 ? -11.282 -10.063 4.980 1.00 90.94 203 THR A CA 1
ATOM 1670 C C . THR A 1 203 ? -10.868 -10.966 6.143 1.00 90.94 203 THR A C 1
ATOM 1672 O O . THR A 1 203 ? -11.723 -11.524 6.824 1.00 90.94 203 THR A O 1
ATOM 1675 N N . ASP A 1 204 ? -9.565 -11.088 6.381 1.00 88.19 204 ASP A N 1
ATOM 1676 C CA . ASP A 1 204 ? -8.931 -11.844 7.461 1.00 88.19 204 ASP A CA 1
ATOM 1677 C C . ASP A 1 204 ? -8.375 -10.926 8.565 1.00 88.19 204 ASP A C 1
ATOM 1679 O O . ASP A 1 204 ? -7.797 -11.406 9.534 1.00 88.19 204 ASP A O 1
ATOM 1683 N N . CYS A 1 205 ? -8.523 -9.606 8.411 1.00 91.62 205 CYS A N 1
ATOM 1684 C CA . CYS A 1 205 ? -8.022 -8.588 9.327 1.00 91.62 205 CYS A CA 1
ATOM 1685 C C . CYS A 1 205 ? -8.820 -7.286 9.188 1.00 91.62 205 CYS A C 1
ATOM 1687 O O . CYS A 1 205 ? -9.077 -6.816 8.075 1.00 91.62 205 CYS A O 1
ATOM 1689 N N . PHE A 1 206 ? -9.115 -6.639 10.315 1.00 95.00 206 PHE A N 1
ATOM 1690 C CA . PHE A 1 206 ? -9.592 -5.255 10.353 1.00 95.00 206 PHE A CA 1
ATOM 1691 C C . PHE A 1 206 ? -8.779 -4.411 11.327 1.00 95.00 206 PHE A C 1
ATOM 1693 O O . PHE A 1 206 ? -8.054 -4.942 12.167 1.00 95.00 206 PHE A O 1
ATOM 1700 N N . LEU A 1 207 ? -8.887 -3.089 11.198 1.00 96.31 207 LEU A N 1
ATOM 1701 C CA . LEU A 1 207 ? -8.191 -2.138 12.055 1.00 96.31 207 LEU A CA 1
ATOM 1702 C C . LEU A 1 207 ? -9.168 -1.361 12.943 1.00 96.31 207 LEU A C 1
ATOM 1704 O O . LEU A 1 207 ? -10.300 -1.089 12.535 1.00 96.31 207 LEU A O 1
ATOM 1708 N N . ILE A 1 208 ? -8.710 -0.953 14.126 1.00 96.44 208 ILE A N 1
ATOM 1709 C CA . ILE A 1 208 ? -9.465 -0.115 15.064 1.00 96.44 208 ILE A CA 1
ATOM 1710 C C . ILE A 1 208 ? -8.744 1.217 15.254 1.00 96.44 208 ILE A C 1
ATOM 1712 O O . ILE A 1 208 ? -7.601 1.254 15.707 1.00 96.44 208 ILE A O 1
ATOM 1716 N N . ALA A 1 209 ? -9.443 2.306 14.949 1.00 95.19 209 ALA A N 1
ATOM 1717 C CA . ALA A 1 209 ? -9.052 3.670 15.268 1.00 95.19 209 ALA A CA 1
ATOM 1718 C C . ALA A 1 209 ? -9.859 4.159 16.482 1.00 95.19 209 ALA A C 1
ATOM 1720 O O . ALA A 1 209 ? -10.960 4.707 16.347 1.00 95.19 209 ALA A O 1
ATOM 1721 N N . ASP A 1 210 ? -9.309 3.914 17.668 1.00 93.88 210 ASP A N 1
ATOM 1722 C CA . ASP A 1 210 ? -9.852 4.383 18.942 1.00 93.88 210 ASP A CA 1
ATOM 1723 C C . ASP A 1 210 ? -9.371 5.799 19.289 1.00 93.88 210 ASP A C 1
ATOM 1725 O O . ASP A 1 210 ? -8.652 6.443 18.522 1.00 93.88 210 ASP A O 1
ATOM 1729 N N . LEU A 1 211 ? -9.797 6.311 20.447 1.00 92.06 211 LEU A N 1
ATOM 1730 C CA . LEU A 1 211 ? -9.496 7.678 20.869 1.00 92.06 211 LEU A CA 1
ATOM 1731 C C . LEU A 1 211 ? -7.987 7.971 20.896 1.00 92.06 211 LEU A C 1
ATOM 1733 O O . LEU A 1 211 ? -7.583 9.050 20.466 1.00 92.06 211 LEU A O 1
ATOM 1737 N N . ALA A 1 212 ? -7.161 7.011 21.326 1.00 90.62 212 ALA A N 1
ATOM 1738 C CA . ALA A 1 212 ? -5.708 7.171 21.348 1.00 90.62 212 ALA A CA 1
ATOM 1739 C C . ALA A 1 212 ? -5.152 7.337 19.925 1.00 90.62 212 ALA A C 1
ATOM 1741 O O . ALA A 1 212 ? -4.442 8.306 19.641 1.00 90.62 212 ALA A O 1
ATOM 1742 N N . ALA A 1 213 ? -5.569 6.472 18.994 1.00 89.81 213 ALA A N 1
ATOM 1743 C CA . ALA A 1 213 ? -5.172 6.581 17.590 1.00 89.81 213 ALA A CA 1
ATOM 1744 C C . ALA A 1 213 ? -5.628 7.907 16.942 1.00 89.81 213 ALA A C 1
ATOM 1746 O O . ALA A 1 213 ? -4.923 8.472 16.097 1.00 89.81 213 ALA A O 1
ATOM 1747 N N . LEU A 1 214 ? -6.802 8.423 17.333 1.00 90.56 214 LEU A N 1
ATOM 1748 C CA . LEU A 1 214 ? -7.319 9.708 16.853 1.00 90.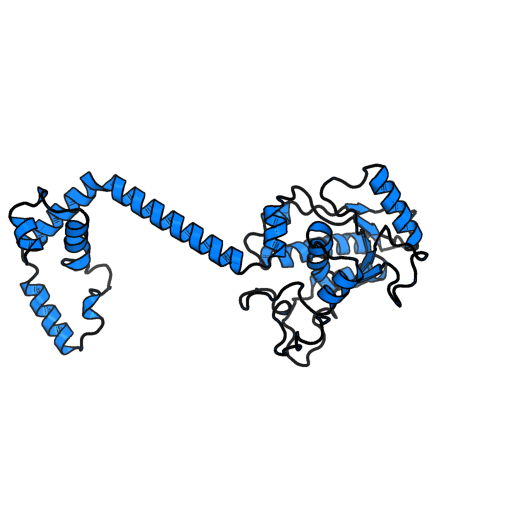56 214 LEU A CA 1
ATOM 1749 C C . LEU A 1 214 ? -6.524 10.905 17.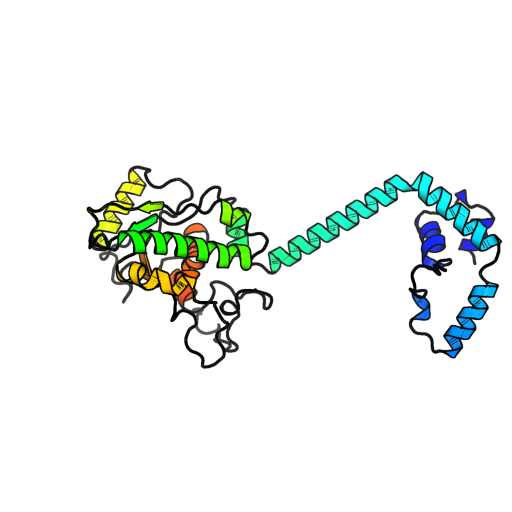393 1.00 90.56 214 LEU A C 1
ATOM 1751 O O . LEU A 1 214 ? -6.254 11.844 16.639 1.00 90.56 214 LEU A O 1
ATOM 1755 N N . ASP A 1 215 ? -6.145 10.886 18.670 1.00 85.62 215 ASP A N 1
ATOM 1756 C CA . ASP A 1 215 ? -5.389 11.966 19.316 1.00 85.62 215 ASP A CA 1
ATOM 1757 C C . ASP A 1 215 ? -3.977 12.098 18.731 1.00 85.62 215 ASP A C 1
ATOM 1759 O O . ASP A 1 215 ? -3.494 13.204 18.451 1.00 85.62 215 ASP A O 1
ATOM 1763 N N . GLU A 1 216 ? -3.346 10.963 18.439 1.00 79.00 216 GLU A N 1
ATOM 1764 C CA . GLU A 1 216 ? -1.987 10.893 17.904 1.00 79.00 216 GLU A CA 1
ATOM 1765 C C . GLU A 1 216 ? -1.902 11.182 16.395 1.00 79.00 216 GLU A C 1
ATOM 1767 O O . GLU A 1 216 ? -0.814 11.422 15.859 1.00 79.00 216 GLU A O 1
ATOM 1772 N N . ALA A 1 217 ? -3.033 11.224 15.679 1.00 70.50 217 ALA A N 1
ATOM 1773 C CA . ALA A 1 217 ? -3.079 11.400 14.222 1.00 70.50 217 ALA A CA 1
ATOM 1774 C C . ALA A 1 217 ? -2.313 12.638 13.724 1.00 70.50 217 ALA A C 1
ATOM 1776 O O . ALA A 1 217 ? -1.694 12.621 12.655 1.00 70.50 217 ALA A O 1
ATOM 1777 N N . SER A 1 218 ? -2.319 13.706 14.523 1.00 61.56 218 SER A N 1
ATOM 1778 C CA . SER A 1 218 ? -1.625 14.961 14.220 1.00 61.56 218 SER A CA 1
ATOM 1779 C C . SER A 1 218 ? -0.094 14.855 14.296 1.00 61.56 218 SER A C 1
ATOM 1781 O O . SER A 1 218 ? 0.605 15.574 13.574 1.00 61.56 218 SER A O 1
ATOM 1783 N N . ILE A 1 219 ? 0.430 13.934 15.113 1.00 60.31 219 ILE A N 1
ATOM 1784 C CA . ILE A 1 219 ? 1.867 13.704 15.318 1.00 60.31 219 ILE A CA 1
ATOM 1785 C C . ILE A 1 219 ? 2.468 13.092 14.053 1.00 60.31 219 ILE A C 1
ATOM 1787 O O . ILE A 1 219 ? 3.472 13.577 13.530 1.00 60.31 219 ILE A O 1
ATOM 1791 N N . THR A 1 220 ? 1.785 12.105 13.470 1.00 60.25 220 THR A N 1
ATOM 1792 C CA . THR A 1 220 ? 2.319 11.358 12.321 1.00 60.25 220 THR A CA 1
ATOM 1793 C C . THR A 1 220 ? 2.492 12.215 11.062 1.00 60.25 220 THR A C 1
ATOM 1795 O O . THR A 1 220 ? 3.348 11.929 10.229 1.00 60.25 220 THR A O 1
ATOM 1798 N N . LEU A 1 221 ? 1.739 13.310 10.918 1.00 60.19 221 LEU A N 1
ATOM 1799 C CA . LEU A 1 221 ? 1.892 14.234 9.785 1.00 60.19 221 LEU A CA 1
ATOM 1800 C C . LEU A 1 221 ? 3.182 15.068 9.848 1.00 60.19 221 LEU A C 1
ATOM 1802 O O . LEU A 1 221 ? 3.599 15.629 8.834 1.00 60.19 221 LEU A O 1
ATOM 1806 N N . ARG A 1 222 ? 3.803 15.176 11.029 1.00 56.97 222 ARG A N 1
ATOM 1807 C CA . ARG A 1 222 ? 4.999 16.000 11.269 1.00 56.97 222 ARG A CA 1
ATOM 1808 C C . ARG A 1 222 ? 6.278 15.175 11.366 1.00 56.97 222 ARG A C 1
ATOM 1810 O O . ARG A 1 222 ? 7.360 15.714 11.131 1.00 56.97 222 ARG A O 1
ATOM 1817 N N . THR A 1 223 ? 6.169 13.886 11.675 1.00 56.97 223 THR A N 1
ATOM 1818 C CA . THR A 1 223 ? 7.325 13.007 11.854 1.00 56.97 223 THR A CA 1
ATOM 1819 C C . THR A 1 223 ? 7.955 12.665 10.501 1.00 56.97 223 THR A C 1
ATOM 1821 O O . THR A 1 223 ? 7.474 11.813 9.756 1.00 56.97 223 THR A O 1
ATOM 1824 N N . LYS A 1 224 ? 9.070 13.328 10.163 1.00 55.38 224 LYS A N 1
ATOM 1825 C CA . LYS A 1 224 ? 9.961 12.859 9.094 1.00 55.38 224 LYS A CA 1
ATOM 1826 C C . LYS A 1 224 ? 10.728 11.654 9.619 1.00 55.38 224 LYS A C 1
ATOM 1828 O O . LYS A 1 224 ? 11.562 11.794 10.506 1.00 55.38 224 LYS A O 1
ATOM 1833 N N . TYR A 1 225 ? 10.429 10.490 9.067 1.00 55.22 225 TYR A N 1
ATOM 1834 C CA . TYR A 1 225 ? 11.030 9.237 9.492 1.00 55.22 225 TYR A CA 1
ATOM 1835 C C . TYR A 1 225 ? 12.548 9.215 9.245 1.00 55.22 225 TYR A C 1
ATOM 1837 O O . TYR A 1 225 ? 12.994 9.517 8.134 1.00 55.22 225 TYR A O 1
ATOM 1845 N N . GLN A 1 226 ? 13.332 8.847 10.260 1.00 51.22 226 GLN A N 1
ATOM 1846 C CA . GLN A 1 226 ? 14.793 8.748 10.181 1.00 51.22 226 GLN A CA 1
ATOM 1847 C C . GLN A 1 226 ? 15.267 7.301 10.414 1.00 51.22 226 GLN A C 1
ATOM 1849 O O . GLN A 1 226 ? 14.577 6.538 11.091 1.00 51.22 226 GLN A O 1
ATOM 1854 N N . PRO A 1 227 ? 16.409 6.888 9.824 1.00 50.44 227 PRO A N 1
ATOM 1855 C CA . PRO A 1 227 ? 17.052 5.623 10.175 1.00 50.44 227 PRO A CA 1
ATOM 1856 C C . PRO A 1 227 ? 17.278 5.529 11.679 1.00 50.44 227 PRO A C 1
ATOM 1858 O O . PRO A 1 227 ? 17.756 6.492 12.264 1.00 50.44 227 PRO A O 1
ATOM 1861 N N . LYS A 1 228 ? 17.039 4.352 12.263 1.00 55.06 228 LYS A N 1
ATOM 1862 C CA . LYS A 1 228 ? 17.530 4.042 13.606 1.00 55.06 228 LYS A CA 1
ATOM 1863 C C . LYS A 1 228 ? 19.060 3.998 13.566 1.00 55.06 228 LYS A C 1
ATOM 1865 O O . LYS A 1 228 ? 19.611 3.118 12.897 1.00 55.06 228 LYS A O 1
ATOM 1870 N N . ALA A 1 229 ? 19.748 4.916 14.243 1.00 57.66 229 ALA A N 1
ATOM 1871 C CA . ALA A 1 229 ? 21.168 4.721 14.518 1.00 57.66 229 ALA A CA 1
ATOM 1872 C C . ALA A 1 229 ? 21.347 3.699 15.663 1.00 57.66 229 ALA A C 1
ATOM 1874 O O . ALA A 1 229 ? 20.443 3.527 16.489 1.00 57.66 229 ALA A O 1
ATOM 1875 N N . PRO A 1 230 ? 22.482 2.982 15.738 1.00 59.00 230 PRO A N 1
ATOM 1876 C CA . PRO A 1 230 ? 22.763 2.095 16.865 1.00 59.00 230 PRO A CA 1
ATOM 1877 C C . PRO A 1 230 ? 22.635 2.843 18.201 1.00 59.00 230 PRO A C 1
ATOM 1879 O O . PRO A 1 230 ? 23.237 3.898 18.379 1.00 59.00 230 PRO A O 1
ATOM 1882 N N . GLY A 1 231 ? 21.839 2.303 19.128 1.00 65.25 231 GLY A N 1
ATOM 1883 C CA . GLY A 1 231 ? 21.581 2.916 20.438 1.00 65.25 231 GLY A CA 1
ATOM 1884 C C . GLY A 1 231 ? 20.499 4.004 20.469 1.00 65.25 231 GLY A C 1
ATOM 1885 O O . GLY A 1 231 ? 20.175 4.484 21.552 1.00 65.25 231 GLY A O 1
ATOM 1886 N N . GLU A 1 232 ? 19.906 4.378 19.331 1.00 62.91 232 GLU A N 1
ATOM 1887 C CA . GLU A 1 232 ? 18.787 5.326 19.304 1.00 62.91 232 GLU A CA 1
ATOM 1888 C C . GLU A 1 232 ? 17.435 4.655 19.604 1.00 62.91 232 GLU A C 1
ATOM 1890 O O . GLU A 1 232 ? 17.250 3.460 19.319 1.00 62.91 232 GLU A O 1
ATOM 1895 N N . PRO A 1 233 ? 16.477 5.415 20.178 1.00 61.50 233 PRO A N 1
ATOM 1896 C CA . PRO A 1 233 ? 15.115 4.947 20.392 1.00 61.50 233 PRO A CA 1
ATOM 1897 C C . PRO A 1 233 ? 14.471 4.472 19.092 1.00 61.50 233 PRO A C 1
ATOM 1899 O O . PRO A 1 233 ? 14.852 4.871 17.990 1.00 61.50 233 PRO A O 1
ATOM 1902 N N . ASP A 1 234 ? 13.480 3.594 19.233 1.00 63.38 234 ASP A N 1
ATOM 1903 C CA . ASP A 1 234 ? 12.772 3.065 18.080 1.00 63.38 234 ASP A CA 1
ATOM 1904 C C . ASP A 1 234 ? 12.131 4.226 17.288 1.00 63.38 234 ASP A C 1
ATOM 1906 O O . ASP A 1 234 ? 11.350 4.995 17.858 1.00 63.38 234 ASP A O 1
ATOM 1910 N N . PRO A 1 235 ? 12.431 4.379 15.986 1.00 64.25 235 PRO A N 1
ATOM 1911 C CA . PRO A 1 235 ? 11.842 5.428 15.158 1.00 64.25 235 PRO A CA 1
ATOM 1912 C C . PRO A 1 235 ? 10.304 5.353 15.057 1.00 64.25 235 PRO A C 1
ATOM 1914 O O . PRO A 1 235 ? 9.684 6.302 14.572 1.00 64.25 235 PRO A O 1
ATOM 1917 N N . TRP A 1 236 ? 9.669 4.269 15.525 1.00 66.00 236 TRP A N 1
ATOM 1918 C CA . TRP A 1 236 ? 8.211 4.158 15.656 1.00 66.00 236 TRP A CA 1
ATOM 1919 C C . TRP A 1 236 ? 7.629 4.837 16.908 1.00 66.00 236 TRP A C 1
ATOM 1921 O O . TRP A 1 236 ? 6.415 4.969 16.992 1.00 66.00 236 TRP A O 1
ATOM 1931 N N . GLN A 1 237 ? 8.436 5.319 17.861 1.00 65.50 237 GLN A N 1
ATOM 1932 C CA . GLN A 1 237 ? 7.928 5.933 19.105 1.00 65.50 237 GLN A CA 1
ATOM 1933 C C . GLN A 1 237 ? 7.116 7.222 18.892 1.00 65.50 237 GLN A C 1
ATOM 1935 O O . GLN A 1 237 ? 6.366 7.627 19.773 1.00 65.50 237 GLN A O 1
ATOM 1940 N N . PHE A 1 238 ? 7.247 7.865 17.729 1.00 70.50 238 PHE A N 1
ATOM 1941 C CA . PHE A 1 238 ? 6.559 9.119 17.394 1.00 70.50 238 PHE A CA 1
ATOM 1942 C C . PHE A 1 238 ? 5.536 8.941 16.265 1.00 70.50 238 PHE A C 1
ATOM 1944 O O . PHE A 1 238 ? 5.402 9.803 15.386 1.00 70.50 238 PHE A O 1
ATOM 1951 N N . THR A 1 239 ? 4.850 7.798 16.243 1.00 75.62 239 THR A N 1
ATOM 1952 C CA . THR A 1 239 ? 3.804 7.494 15.265 1.00 75.62 239 THR A CA 1
ATOM 1953 C C . THR A 1 239 ? 2.520 7.044 15.942 1.00 75.62 239 THR A C 1
ATOM 1955 O O . THR A 1 239 ? 2.548 6.576 17.071 1.00 75.62 239 THR A O 1
ATOM 1958 N N . VAL A 1 240 ? 1.406 7.183 15.225 1.00 83.62 240 VAL A N 1
ATOM 1959 C CA . VAL A 1 240 ? 0.122 6.608 15.626 1.00 83.62 240 VAL A CA 1
ATOM 1960 C C . VAL A 1 240 ? 0.253 5.101 15.669 1.00 83.62 240 VAL A C 1
ATOM 1962 O O . VAL A 1 240 ? 0.663 4.482 14.682 1.00 83.62 240 VAL A O 1
ATOM 1965 N N . PHE A 1 241 ? -0.179 4.519 16.772 1.00 85.81 241 PHE A N 1
ATOM 1966 C CA . PHE A 1 241 ? -0.420 3.093 16.850 1.00 85.81 241 PHE A CA 1
ATOM 1967 C C . PHE A 1 241 ? -1.883 2.793 16.538 1.00 85.81 241 PHE A C 1
ATOM 1969 O O . PHE A 1 241 ? -2.790 3.522 16.931 1.00 85.81 241 PHE A O 1
ATOM 1976 N N . ILE A 1 242 ? -2.111 1.727 15.780 1.00 91.12 242 ILE A N 1
ATOM 1977 C CA . ILE A 1 242 ? -3.442 1.253 15.424 1.00 91.12 242 ILE A CA 1
ATOM 1978 C C . ILE A 1 242 ? -3.544 -0.223 15.770 1.00 91.12 242 ILE A C 1
ATOM 1980 O O . ILE A 1 242 ? -2.579 -0.970 15.601 1.00 91.12 242 ILE A O 1
ATOM 1984 N N . ARG A 1 243 ? -4.702 -0.656 16.261 1.00 92.00 243 ARG A N 1
ATOM 1985 C CA . ARG A 1 243 ? -4.919 -2.074 16.549 1.00 92.00 243 ARG A CA 1
ATOM 1986 C C . ARG A 1 243 ? -5.357 -2.799 15.288 1.00 92.00 243 ARG A C 1
ATOM 1988 O O . ARG A 1 243 ? -6.242 -2.314 14.586 1.00 92.00 243 ARG A O 1
ATOM 1995 N N . ALA A 1 244 ? -4.734 -3.935 15.004 1.00 91.94 244 ALA A N 1
ATOM 1996 C CA . ALA A 1 244 ? -5.149 -4.889 13.987 1.00 91.94 244 ALA A CA 1
ATOM 1997 C C . ALA A 1 244 ? -5.729 -6.120 14.679 1.00 91.94 244 ALA A C 1
ATOM 1999 O O . ALA A 1 244 ? -5.124 -6.651 15.609 1.00 91.94 244 ALA A O 1
ATOM 2000 N N . VAL A 1 245 ? -6.895 -6.565 14.225 1.00 92.31 245 VAL A N 1
ATOM 2001 C CA . VAL A 1 245 ? -7.682 -7.598 14.900 1.00 92.31 245 VAL A CA 1
ATOM 2002 C C . VAL A 1 245 ? -7.973 -8.751 13.956 1.00 92.31 245 VAL A C 1
ATOM 2004 O O . VAL A 1 245 ? -8.399 -8.538 12.815 1.00 92.31 245 VAL A O 1
ATOM 2007 N N . ASN A 1 246 ? -7.774 -9.967 14.464 1.00 91.38 246 ASN A N 1
ATOM 2008 C CA . ASN A 1 246 ? -8.216 -11.190 13.820 1.00 91.38 246 ASN A CA 1
ATOM 2009 C C . ASN A 1 246 ? -9.734 -11.339 14.034 1.00 91.38 246 ASN A C 1
ATOM 2011 O O . ASN A 1 246 ? -10.174 -11.504 15.181 1.00 91.38 246 ASN A O 1
ATOM 2015 N N . PRO A 1 247 ? -10.555 -11.268 12.968 1.00 92.38 247 PRO A N 1
ATOM 2016 C CA . PRO A 1 247 ? -12.000 -11.410 13.087 1.00 92.38 247 PRO A CA 1
ATOM 2017 C C . PRO A 1 247 ? -12.412 -12.814 13.526 1.00 92.38 247 PRO A C 1
ATOM 2019 O O . PRO A 1 247 ? -13.447 -12.961 14.171 1.00 92.38 247 PRO A O 1
ATOM 2022 N N . ASP A 1 248 ? -11.615 -13.830 13.198 1.00 90.19 248 ASP A N 1
ATOM 2023 C CA . ASP A 1 248 ? -11.943 -15.239 13.403 1.00 90.19 248 ASP A CA 1
ATOM 2024 C C . ASP A 1 248 ? -11.253 -15.838 14.637 1.00 90.19 248 ASP A C 1
ATOM 2026 O O . ASP A 1 248 ? -11.354 -17.037 14.859 1.00 90.19 248 ASP A O 1
ATOM 2030 N N . TYR A 1 249 ? -10.597 -15.014 15.464 1.00 86.94 249 TYR A N 1
ATOM 2031 C CA . TYR A 1 249 ? -10.022 -15.469 16.730 1.00 86.94 249 TYR A CA 1
ATOM 2032 C C . TYR A 1 249 ? -11.111 -15.985 17.677 1.00 86.94 249 TYR A C 1
ATOM 2034 O O . TYR A 1 249 ? -12.081 -15.273 17.959 1.00 86.94 249 TYR A O 1
ATOM 2042 N N . ASP A 1 250 ? -10.921 -17.206 18.170 1.00 80.56 250 ASP A N 1
ATOM 2043 C CA . ASP A 1 250 ? -11.776 -17.870 19.145 1.00 80.56 250 ASP A CA 1
ATOM 2044 C C . ASP A 1 250 ? -10.949 -18.183 20.397 1.00 80.56 250 ASP A C 1
ATOM 2046 O O . ASP A 1 250 ? -9.930 -18.868 20.334 1.00 80.56 250 ASP A O 1
ATOM 2050 N N . THR A 1 251 ? -11.387 -17.676 21.548 1.00 71.06 251 THR A N 1
ATOM 2051 C CA . THR A 1 251 ? -10.731 -17.910 22.843 1.00 71.06 251 THR A CA 1
ATOM 2052 C C . THR A 1 251 ? -10.830 -19.366 23.305 1.00 71.06 251 THR A C 1
ATOM 2054 O O . THR A 1 251 ? -10.165 -19.750 24.264 1.00 71.06 251 THR A O 1
ATOM 2057 N N . SER A 1 252 ? -11.656 -20.189 22.651 1.00 67.94 252 SER A N 1
ATOM 2058 C CA . SER A 1 252 ? -11.844 -21.599 22.993 1.00 67.94 252 SER A CA 1
ATOM 2059 C C . SER A 1 252 ? -10.836 -22.558 22.348 1.00 67.94 252 SER A C 1
ATOM 2061 O O . SER A 1 252 ? -10.715 -23.688 22.822 1.00 67.94 252 SER A O 1
ATOM 2063 N N . GLU A 1 253 ? -10.059 -22.130 21.342 1.00 60.75 253 GLU A N 1
ATOM 2064 C CA . GLU A 1 253 ? -9.085 -22.986 20.629 1.00 60.75 253 GLU A CA 1
ATOM 2065 C C . GLU A 1 253 ? -7.766 -23.236 21.394 1.00 60.75 253 GLU A C 1
ATOM 2067 O O . GLU A 1 253 ? -6.801 -23.775 20.853 1.00 60.75 253 GLU A O 1
ATOM 2072 N N . GLY A 1 254 ? -7.755 -22.956 22.698 1.00 52.72 254 GLY A N 1
ATOM 2073 C CA . GLY A 1 254 ? -6.589 -23.080 23.563 1.00 52.72 254 GLY A CA 1
ATOM 2074 C C . GLY A 1 254 ? -5.766 -21.801 23.530 1.00 52.72 254 GLY A C 1
ATOM 2075 O O . GLY A 1 254 ? -5.446 -21.285 22.463 1.00 52.72 254 GLY A O 1
ATOM 2076 N N . ASP A 1 255 ? -5.435 -21.287 24.715 1.00 48.81 255 ASP A N 1
ATOM 2077 C CA . ASP A 1 255 ? -4.567 -20.123 24.865 1.00 48.81 255 ASP A CA 1
ATOM 2078 C C . ASP A 1 255 ? -3.234 -20.387 24.150 1.00 48.81 255 ASP A C 1
ATOM 2080 O O . ASP A 1 255 ? -2.333 -21.041 24.685 1.00 48.81 255 ASP A O 1
ATOM 2084 N N . LEU A 1 256 ? -3.080 -19.839 22.943 1.00 55.62 256 LEU A N 1
ATOM 2085 C CA . LEU A 1 256 ? -1.771 -19.448 22.439 1.00 55.62 256 LEU A CA 1
ATOM 2086 C C . LEU A 1 256 ? -1.256 -18.432 23.457 1.00 55.62 256 LEU A C 1
ATOM 2088 O O . LEU A 1 256 ? -1.712 -17.290 23.475 1.00 55.62 256 LEU A O 1
ATOM 2092 N N . ALA A 1 257 ? -0.427 -18.894 24.395 1.00 56.44 257 ALA A N 1
ATOM 2093 C CA . ALA A 1 257 ? -0.106 -18.183 25.625 1.00 56.44 257 ALA A CA 1
ATOM 2094 C C . ALA A 1 257 ? 0.310 -16.722 25.354 1.00 56.44 257 ALA A C 1
ATOM 2096 O O . ALA A 1 257 ? 1.454 -16.445 25.000 1.00 56.44 257 ALA A O 1
ATOM 2097 N N . GLY A 1 258 ? -0.628 -15.784 25.545 1.00 64.62 258 GLY A N 1
ATOM 2098 C CA . GLY A 1 258 ? -0.402 -14.341 25.421 1.00 64.62 258 GLY A CA 1
ATOM 2099 C C . GLY A 1 258 ? -0.851 -13.660 24.119 1.00 64.62 258 GLY A C 1
ATOM 2100 O O . GLY A 1 258 ? -0.579 -12.467 23.977 1.00 64.62 258 GLY A O 1
ATOM 2101 N N . TYR A 1 259 ? -1.531 -14.340 23.186 1.00 72.00 259 TYR A N 1
ATOM 2102 C CA . TYR A 1 259 ? -2.119 -13.697 22.000 1.00 72.00 259 TYR A CA 1
ATOM 2103 C C . TYR A 1 259 ? -3.641 -13.547 22.130 1.00 72.00 259 TYR A C 1
ATOM 2105 O O . TYR A 1 259 ? -4.366 -14.525 22.067 1.00 72.00 259 TYR A O 1
ATOM 2113 N N . GLU A 1 260 ? -4.147 -12.317 22.248 1.00 80.75 260 GLU A N 1
ATOM 2114 C CA . GLU A 1 260 ? -5.582 -12.037 22.477 1.00 80.75 260 GLU A CA 1
ATOM 2115 C C . GLU A 1 260 ? -6.396 -11.843 21.176 1.00 80.75 260 GLU A C 1
ATOM 2117 O O . GLU A 1 260 ? -7.482 -11.247 21.157 1.00 80.75 260 GLU A O 1
ATOM 2122 N N . GLY A 1 261 ? -5.867 -12.306 20.039 1.00 83.25 261 GLY A N 1
ATOM 2123 C CA . GLY A 1 261 ? -6.510 -12.098 18.741 1.00 83.25 261 GLY A CA 1
ATOM 2124 C C . GLY A 1 261 ? -6.420 -10.661 18.220 1.00 83.25 261 GLY A C 1
ATOM 2125 O O . GLY A 1 261 ? -7.132 -10.310 17.276 1.00 83.25 261 GLY A O 1
ATOM 2126 N N . GLU A 1 262 ? -5.589 -9.819 18.834 1.00 87.69 262 GLU A N 1
ATOM 2127 C CA . GLU A 1 262 ? -5.289 -8.463 18.385 1.00 87.69 262 GLU A CA 1
ATOM 2128 C C . GLU A 1 262 ? -3.817 -8.106 18.606 1.00 87.69 262 GLU A C 1
ATOM 2130 O O . GLU A 1 262 ? -3.140 -8.664 19.468 1.00 87.69 262 GLU A O 1
ATOM 2135 N N . ILE A 1 263 ? -3.313 -7.180 17.793 1.00 86.12 263 ILE A N 1
ATOM 2136 C CA . ILE A 1 263 ? -1.971 -6.613 17.927 1.00 86.12 263 ILE A CA 1
ATOM 2137 C C . ILE A 1 263 ? -2.013 -5.107 17.719 1.00 86.12 263 ILE A C 1
ATOM 2139 O O . ILE A 1 263 ? -2.826 -4.585 16.958 1.00 86.12 263 ILE A O 1
ATOM 2143 N N . THR A 1 264 ? -1.064 -4.409 18.324 1.00 86.38 264 THR A N 1
ATOM 2144 C CA . THR A 1 264 ? -0.864 -2.979 18.106 1.00 86.38 264 THR A CA 1
ATOM 2145 C C . THR A 1 264 ? 0.270 -2.777 17.108 1.00 86.38 264 THR A C 1
ATOM 2147 O O . THR A 1 264 ? 1.398 -3.208 17.345 1.00 86.38 264 THR A O 1
ATOM 2150 N N . ILE A 1 265 ? -0.022 -2.119 15.986 1.00 83.94 265 ILE A N 1
ATOM 2151 C CA . ILE A 1 265 ? 0.935 -1.862 14.909 1.00 83.94 265 ILE A CA 1
ATOM 2152 C C . ILE A 1 265 ? 1.140 -0.358 14.711 1.00 83.94 265 ILE A C 1
ATOM 2154 O O . ILE A 1 265 ? 0.173 0.403 14.684 1.00 83.94 265 ILE A O 1
ATOM 2158 N N . PRO A 1 266 ? 2.386 0.110 14.541 1.00 84.19 266 PRO A N 1
ATOM 2159 C CA . PRO A 1 266 ? 2.621 1.493 14.161 1.00 84.19 266 PRO A CA 1
ATOM 2160 C C . PRO A 1 266 ? 2.085 1.735 12.744 1.00 84.19 266 PRO A C 1
ATOM 2162 O O . PRO A 1 266 ? 2.274 0.917 11.842 1.00 84.19 266 PRO A O 1
ATOM 2165 N N . LEU A 1 267 ? 1.436 2.875 12.519 1.00 83.81 267 LEU A N 1
ATOM 2166 C CA . LEU A 1 267 ? 0.739 3.201 11.272 1.00 83.81 267 LEU A CA 1
ATOM 2167 C C . LEU A 1 267 ? 1.588 2.999 9.993 1.00 83.81 267 LEU A C 1
ATOM 2169 O O . LEU A 1 267 ? 1.072 2.446 9.020 1.00 83.81 267 LEU A O 1
ATOM 2173 N N . PRO A 1 268 ? 2.887 3.356 9.949 1.00 77.88 268 PRO A N 1
ATOM 2174 C CA . PRO A 1 268 ? 3.725 3.084 8.781 1.00 77.88 268 PRO A CA 1
ATOM 2175 C C . PRO A 1 268 ? 3.881 1.590 8.447 1.00 77.88 268 PRO A C 1
ATOM 2177 O O . PRO A 1 268 ? 4.095 1.257 7.282 1.00 77.88 268 PRO A O 1
ATOM 2180 N N . LYS A 1 269 ? 3.756 0.702 9.444 1.00 78.00 269 LYS A N 1
ATOM 2181 C CA . LYS A 1 269 ? 3.878 -0.761 9.321 1.00 78.00 269 LYS A CA 1
ATOM 2182 C C . LYS A 1 269 ? 2.586 -1.461 8.916 1.00 78.00 269 LYS A C 1
ATOM 2184 O O . LYS A 1 269 ? 2.622 -2.635 8.561 1.00 78.00 269 LYS A O 1
ATOM 2189 N N . VAL A 1 270 ? 1.461 -0.750 8.880 1.00 82.00 270 VAL A N 1
ATOM 2190 C CA . VAL A 1 270 ? 0.175 -1.296 8.413 1.00 82.00 270 VAL A CA 1
ATOM 2191 C C . VAL A 1 270 ? 0.282 -1.884 7.002 1.00 82.00 270 VAL A C 1
ATOM 2193 O O . VAL A 1 270 ? -0.372 -2.872 6.689 1.00 82.00 270 VAL A O 1
ATOM 2196 N N . PHE A 1 271 ? 1.134 -1.328 6.142 1.00 77.25 271 PHE A N 1
ATOM 2197 C CA . PHE A 1 271 ? 1.297 -1.830 4.774 1.00 77.25 271 PHE A CA 1
ATOM 2198 C C . PHE A 1 271 ? 2.160 -3.096 4.693 1.00 77.25 271 PHE A C 1
ATOM 2200 O O . PHE A 1 271 ? 1.902 -3.930 3.828 1.00 77.25 271 PHE A O 1
ATOM 2207 N N . ASP A 1 272 ? 3.110 -3.280 5.618 1.00 73.50 272 ASP A N 1
ATOM 2208 C CA . ASP A 1 272 ? 3.806 -4.563 5.792 1.00 73.50 272 ASP A CA 1
ATOM 2209 C C . ASP A 1 272 ? 2.796 -5.623 6.253 1.00 73.50 272 ASP A C 1
ATOM 2211 O O . ASP A 1 272 ? 2.729 -6.713 5.691 1.00 73.50 272 ASP A O 1
ATOM 2215 N N . TRP A 1 273 ? 1.946 -5.270 7.225 1.00 76.81 273 TRP A N 1
ATOM 2216 C CA . TRP A 1 273 ? 0.880 -6.136 7.735 1.00 76.81 273 TRP A CA 1
ATOM 2217 C C . TRP A 1 273 ? -0.096 -6.579 6.634 1.00 76.81 273 TRP A C 1
ATOM 2219 O O . TRP A 1 273 ? -0.485 -7.744 6.545 1.00 76.81 273 TRP A O 1
ATOM 2229 N N . LEU A 1 274 ? -0.442 -5.660 5.734 1.00 74.56 274 LEU A N 1
ATOM 2230 C CA . LEU A 1 274 ? -1.334 -5.918 4.609 1.00 74.56 274 LEU A CA 1
ATOM 2231 C C . LEU A 1 274 ? -0.778 -6.955 3.626 1.00 74.56 274 LEU A C 1
ATOM 2233 O O . LEU A 1 274 ? -1.537 -7.779 3.118 1.00 74.56 274 LEU A O 1
ATOM 2237 N N . TYR A 1 275 ? 0.535 -6.968 3.385 1.00 71.12 275 TYR A N 1
ATOM 2238 C CA . TYR A 1 275 ? 1.151 -8.035 2.596 1.00 71.12 275 TYR A CA 1
ATOM 2239 C C . TYR A 1 275 ? 0.907 -9.415 3.211 1.00 71.12 275 TYR A C 1
ATOM 2241 O O . TYR A 1 275 ? 0.555 -10.354 2.490 1.00 71.12 275 TYR A O 1
ATOM 2249 N N . TYR A 1 276 ? 1.071 -9.531 4.530 1.00 69.81 276 TYR A N 1
ATOM 2250 C CA . TYR A 1 276 ? 0.866 -10.798 5.220 1.00 69.81 276 TYR A CA 1
ATOM 2251 C C . TYR A 1 276 ? -0.574 -11.286 5.130 1.00 69.81 276 TYR A C 1
ATOM 2253 O O . TYR A 1 276 ? -0.791 -12.478 4.952 1.00 69.81 276 TYR A O 1
ATOM 2261 N N . CYS A 1 277 ? -1.534 -10.364 5.175 1.00 69.81 277 CYS A N 1
ATOM 2262 C CA . CYS A 1 277 ? -2.950 -10.688 5.035 1.00 69.81 277 CYS A CA 1
ATOM 2263 C C . CYS A 1 277 ? -3.295 -11.207 3.626 1.00 69.81 277 CYS A C 1
ATOM 2265 O O . CYS A 1 277 ? -4.056 -12.157 3.473 1.00 69.81 277 CYS A O 1
ATOM 2267 N N . PHE A 1 278 ? -2.718 -10.621 2.569 1.00 63.47 278 PHE A N 1
ATOM 2268 C CA . PHE A 1 278 ? -3.095 -10.981 1.196 1.00 63.47 278 PHE A CA 1
ATOM 2269 C C . PHE A 1 278 ? -2.296 -12.127 0.571 1.00 63.47 278 PHE A C 1
ATOM 2271 O O . PHE A 1 278 ? -2.796 -12.780 -0.346 1.00 63.47 278 PHE A O 1
ATOM 2278 N N . LEU A 1 279 ? -1.020 -12.289 0.930 1.00 62.38 279 LEU A N 1
ATOM 2279 C CA . LEU A 1 279 ? -0.066 -12.986 0.053 1.00 62.38 279 LEU A CA 1
ATOM 2280 C C . LEU A 1 279 ? 0.932 -13.871 0.784 1.00 62.38 279 LEU A C 1
ATOM 2282 O O . LEU A 1 279 ? 1.413 -14.844 0.196 1.00 62.38 279 LEU A O 1
ATOM 2286 N N . ALA A 1 280 ? 1.272 -13.557 2.033 1.00 57.12 280 ALA A N 1
ATOM 2287 C CA . ALA A 1 280 ? 2.069 -14.485 2.808 1.00 57.12 280 ALA A CA 1
ATOM 2288 C C . ALA A 1 280 ? 1.182 -15.679 3.163 1.00 57.12 280 ALA A C 1
ATOM 2290 O O . ALA A 1 280 ? 0.192 -15.546 3.875 1.00 57.12 280 ALA A O 1
ATOM 2291 N N . LYS A 1 281 ? 1.566 -16.866 2.696 1.00 51.16 281 LYS A N 1
ATOM 2292 C CA . LYS A 1 281 ? 1.077 -18.136 3.240 1.00 51.16 281 LYS A CA 1
ATOM 2293 C C . LYS A 1 281 ? 1.625 -18.330 4.665 1.00 51.16 281 LYS A C 1
ATOM 2295 O O . LYS A 1 281 ? 2.314 -19.312 4.906 1.00 51.16 281 LYS A O 1
ATOM 2300 N N . SER A 1 282 ? 1.457 -17.356 5.564 1.00 52.94 282 SER A N 1
ATOM 2301 C CA . SER A 1 282 ? 1.840 -17.552 6.958 1.00 52.94 282 SER A CA 1
ATOM 2302 C C . SER A 1 282 ? 0.756 -18.386 7.624 1.00 52.94 282 SER A C 1
ATOM 2304 O O . SER A 1 282 ? -0.428 -18.040 7.595 1.00 52.94 282 SER A O 1
ATOM 2306 N N . GLU A 1 283 ? 1.199 -19.505 8.174 1.00 63.16 283 GLU A N 1
ATOM 2307 C CA . GLU A 1 283 ? 0.527 -20.236 9.234 1.00 63.16 283 GLU A CA 1
ATOM 2308 C C . GLU A 1 283 ? 0.361 -19.220 10.385 1.00 63.16 283 GLU A C 1
ATOM 2310 O O . GLU A 1 283 ? 1.336 -18.619 10.808 1.00 63.16 283 GLU A O 1
ATOM 2315 N N . ASP A 1 284 ? -0.884 -18.878 10.726 1.00 69.44 284 ASP A N 1
ATOM 2316 C CA . ASP A 1 284 ? -1.318 -17.997 11.829 1.00 69.44 284 ASP A CA 1
ATOM 2317 C C . ASP A 1 284 ? -0.845 -16.514 11.910 1.00 69.44 284 ASP A C 1
ATOM 2319 O O . ASP A 1 284 ? -0.043 -15.996 11.126 1.00 69.44 284 ASP A O 1
ATOM 2323 N N . TRP A 1 285 ? -1.492 -15.775 12.825 1.00 72.31 285 TRP A N 1
ATOM 2324 C CA . TRP A 1 285 ? -1.311 -14.341 13.103 1.00 72.31 285 TRP A CA 1
ATOM 2325 C C . TRP A 1 285 ? -0.077 -14.035 13.964 1.00 72.31 285 TRP A C 1
ATOM 2327 O O . TRP A 1 285 ? 0.476 -12.933 13.875 1.00 72.31 285 TRP A O 1
ATOM 2337 N N . GLU A 1 286 ? 0.360 -14.989 14.784 1.00 68.44 286 GLU A N 1
ATOM 2338 C CA . GLU A 1 286 ? 1.500 -14.831 15.685 1.00 68.44 286 GLU A CA 1
ATOM 2339 C C . GLU A 1 286 ? 2.800 -14.773 14.879 1.00 68.44 286 GLU A C 1
ATOM 2341 O O . GLU A 1 286 ? 3.622 -13.868 15.071 1.00 68.44 286 GLU A O 1
ATOM 2346 N N . ALA A 1 287 ? 2.937 -15.657 13.887 1.00 70.12 287 ALA A N 1
ATOM 2347 C CA . ALA A 1 287 ? 4.052 -15.628 12.950 1.00 70.12 287 ALA A CA 1
ATOM 2348 C C . ALA A 1 287 ? 4.144 -14.275 12.223 1.00 70.12 287 ALA A C 1
ATOM 2350 O O . ALA A 1 287 ? 5.228 -13.695 12.107 1.00 70.12 287 ALA A O 1
ATOM 2351 N N . ARG A 1 288 ? 3.004 -13.713 11.787 1.00 71.94 288 ARG A N 1
ATOM 2352 C CA . ARG A 1 288 ? 2.957 -12.382 11.145 1.00 71.94 288 ARG A CA 1
ATOM 2353 C C . ARG A 1 288 ? 3.458 -11.298 12.095 1.00 71.94 288 ARG A C 1
ATOM 2355 O O . ARG A 1 288 ? 4.251 -10.444 11.698 1.00 71.94 288 ARG A O 1
ATOM 2362 N N . TYR A 1 289 ? 3.003 -11.328 13.345 1.00 66.44 289 TYR A N 1
ATOM 2363 C CA . TYR A 1 289 ? 3.369 -10.336 14.352 1.00 66.44 289 TYR A CA 1
ATOM 2364 C C . TYR A 1 289 ? 4.859 -10.374 14.681 1.00 66.44 289 TYR A C 1
ATOM 2366 O O . TYR A 1 289 ? 5.515 -9.331 14.641 1.00 66.44 289 TYR A O 1
ATOM 2374 N N . ASN A 1 290 ? 5.414 -11.560 14.931 1.00 65.19 290 ASN A N 1
ATOM 2375 C CA . ASN A 1 290 ? 6.826 -11.717 15.274 1.00 65.19 290 ASN A CA 1
ATOM 2376 C C . ASN A 1 290 ? 7.747 -11.217 14.152 1.00 65.19 290 ASN A C 1
ATOM 2378 O O . ASN A 1 290 ? 8.751 -10.552 14.420 1.00 65.19 290 ASN A O 1
ATOM 2382 N N . VAL A 1 291 ? 7.360 -11.430 12.892 1.00 63.75 291 VAL A N 1
ATOM 2383 C CA . VAL A 1 291 ? 8.125 -10.926 11.748 1.00 63.75 291 VAL A CA 1
ATOM 2384 C C . VAL A 1 291 ? 8.029 -9.398 11.609 1.00 63.75 291 VAL A C 1
ATOM 2386 O O . VAL A 1 291 ? 9.029 -8.739 11.328 1.00 63.75 291 VAL A O 1
ATOM 2389 N N . VAL A 1 292 ? 6.856 -8.805 11.844 1.00 61.16 292 VAL A N 1
ATOM 2390 C CA . VAL A 1 292 ? 6.645 -7.349 11.702 1.00 61.16 292 VAL A CA 1
ATOM 2391 C C . VAL A 1 292 ? 7.226 -6.557 12.882 1.00 61.16 292 VAL A C 1
ATOM 2393 O O . VAL A 1 292 ? 7.712 -5.437 12.691 1.00 61.16 292 VAL A O 1
ATOM 2396 N N . LYS A 1 293 ? 7.222 -7.134 14.090 1.00 59.16 293 LYS A N 1
ATOM 2397 C CA . LYS A 1 293 ? 7.813 -6.551 15.306 1.00 59.16 293 LYS A CA 1
ATOM 2398 C C . LYS A 1 293 ? 9.344 -6.576 15.277 1.00 59.16 293 LYS A C 1
ATOM 2400 O O . LYS A 1 293 ? 9.972 -5.628 15.740 1.00 59.16 293 LYS A O 1
ATOM 2405 N N . GLY A 1 294 ? 9.943 -7.632 14.719 1.00 53.06 294 GLY A N 1
ATOM 2406 C CA . GLY A 1 294 ? 11.399 -7.811 14.643 1.00 53.06 294 GLY A CA 1
ATOM 2407 C C . GLY A 1 294 ? 12.110 -6.935 13.604 1.00 53.06 294 GLY A C 1
ATOM 2408 O O . GLY A 1 294 ? 13.339 -6.881 13.586 1.00 53.06 294 GLY A O 1
ATOM 2409 N N . GLY A 1 295 ? 11.369 -6.235 12.739 1.00 53.38 295 GLY A N 1
ATOM 2410 C CA . GLY A 1 295 ? 11.947 -5.419 11.676 1.00 53.38 295 GLY A CA 1
ATOM 2411 C C . GLY A 1 295 ? 11.095 -5.420 10.406 1.00 53.38 295 GLY A C 1
ATOM 2412 O O . GLY A 1 295 ? 9.874 -5.563 10.466 1.00 53.38 295 GLY A O 1
ATOM 2413 N N . PRO A 1 296 ? 11.668 -5.145 9.223 1.00 49.50 296 PRO A N 1
ATOM 2414 C CA . PRO A 1 296 ? 10.987 -5.464 7.973 1.00 49.50 296 PRO A CA 1
ATOM 2415 C C . PRO A 1 296 ? 10.687 -6.961 7.857 1.00 49.50 296 PRO A C 1
ATOM 2417 O O . PRO A 1 296 ? 11.526 -7.793 8.188 1.00 49.50 296 PRO A O 1
ATOM 2420 N N . ALA A 1 297 ? 9.566 -7.256 7.202 1.00 47.19 297 ALA A N 1
ATOM 2421 C CA . ALA A 1 297 ? 9.238 -8.557 6.628 1.00 47.19 297 ALA A CA 1
ATOM 2422 C C . ALA A 1 297 ? 10.385 -9.226 5.854 1.00 47.19 297 ALA A C 1
ATOM 2424 O O . ALA A 1 297 ? 10.534 -10.446 5.850 1.00 47.19 297 ALA A O 1
ATOM 2425 N N . GLU A 1 298 ? 11.174 -8.414 5.149 1.00 53.03 298 GLU A N 1
ATOM 2426 C CA . GLU A 1 298 ? 12.248 -8.858 4.274 1.00 53.03 298 GLU A CA 1
ATOM 2427 C C . GLU A 1 298 ? 13.426 -7.889 4.324 1.00 53.03 298 GLU A C 1
ATOM 2429 O O . GLU A 1 298 ? 13.251 -6.671 4.347 1.00 53.03 298 GLU A O 1
ATOM 2434 N N . MET A 1 299 ? 14.646 -8.425 4.273 1.00 48.06 299 MET A N 1
ATOM 2435 C CA . MET A 1 299 ? 15.852 -7.608 4.167 1.00 48.06 299 MET A CA 1
ATOM 2436 C C . MET A 1 299 ? 15.800 -6.758 2.893 1.00 48.06 299 MET A C 1
ATOM 2438 O O . MET A 1 299 ? 15.809 -7.278 1.775 1.00 48.06 299 MET A O 1
ATOM 2442 N N . MET A 1 300 ? 15.758 -5.438 3.057 1.00 51.59 300 MET A N 1
ATOM 2443 C CA . MET A 1 300 ? 15.648 -4.531 1.922 1.00 51.59 300 MET A CA 1
ATOM 2444 C C . MET A 1 300 ? 17.008 -4.198 1.335 1.00 51.59 300 MET A C 1
ATOM 2446 O O . MET A 1 300 ? 18.027 -4.185 2.027 1.00 51.59 300 MET A O 1
ATOM 2450 N N . SER A 1 301 ? 17.017 -3.856 0.043 1.00 50.41 301 SER A N 1
ATOM 2451 C CA . SER A 1 301 ? 18.214 -3.329 -0.607 1.00 50.41 301 SER A CA 1
ATOM 2452 C C . SER A 1 301 ? 18.803 -2.168 0.214 1.00 50.41 301 SER A C 1
ATOM 2454 O O . SER A 1 301 ? 18.048 -1.285 0.633 1.00 50.41 301 SER A O 1
ATOM 2456 N N . PRO A 1 302 ? 20.140 -2.070 0.361 1.00 51.62 302 PRO A N 1
ATOM 2457 C CA . PRO A 1 302 ? 20.798 -0.915 0.984 1.00 51.62 302 PRO A CA 1
ATOM 2458 C C . PRO A 1 302 ? 20.428 0.425 0.328 1.00 51.62 302 PRO A C 1
ATOM 2460 O O . PRO A 1 302 ? 20.548 1.483 0.939 1.00 51.62 302 PRO A O 1
ATOM 2463 N N . SER A 1 303 ? 19.951 0.379 -0.920 1.00 51.34 303 SER A N 1
ATOM 2464 C CA . SER A 1 303 ? 19.457 1.533 -1.676 1.00 51.34 303 SER A CA 1
ATOM 2465 C C . SER A 1 303 ? 17.994 1.906 -1.389 1.00 51.34 303 SER A C 1
ATOM 2467 O O . SER A 1 303 ? 17.485 2.851 -1.991 1.00 51.34 303 SER A O 1
ATOM 2469 N N . SER A 1 304 ? 17.323 1.202 -0.468 1.00 51.09 304 SER A N 1
ATOM 2470 C CA . SER A 1 304 ? 15.964 1.523 -0.031 1.00 51.09 304 SER A CA 1
ATOM 2471 C C . SER A 1 304 ? 15.918 2.949 0.535 1.00 51.09 304 SER A C 1
ATOM 2473 O O . SER A 1 304 ? 16.748 3.292 1.392 1.00 51.09 304 SER A O 1
ATOM 2475 N N . PRO A 1 305 ? 14.966 3.785 0.084 1.00 46.88 305 PRO A N 1
ATOM 2476 C CA . PRO A 1 305 ? 14.771 5.137 0.606 1.00 46.88 305 PRO A CA 1
ATOM 2477 C C . PRO A 1 305 ? 14.147 5.156 2.009 1.00 46.88 305 PRO A C 1
ATOM 2479 O O . PRO A 1 305 ? 14.127 6.216 2.624 1.00 46.88 305 PRO A O 1
ATOM 2482 N N . TYR A 1 306 ? 13.678 4.010 2.519 1.00 46.12 306 TYR A N 1
ATOM 2483 C CA . TYR A 1 306 ? 13.236 3.836 3.902 1.00 46.12 306 TYR A CA 1
ATOM 2484 C C . TYR A 1 306 ? 14.318 3.118 4.708 1.00 46.12 306 TYR A C 1
ATOM 2486 O O . TYR A 1 306 ? 14.495 1.904 4.558 1.00 46.12 306 TYR A O 1
ATOM 2494 N N . PRO A 1 307 ? 15.074 3.848 5.542 1.00 43.44 307 PRO A N 1
ATOM 2495 C CA . PRO A 1 307 ? 16.286 3.315 6.144 1.00 43.44 307 PRO A CA 1
ATOM 2496 C C . PRO A 1 307 ? 16.048 2.274 7.241 1.00 43.44 307 PRO A C 1
ATOM 2498 O O . PRO A 1 307 ? 16.938 1.478 7.485 1.00 43.44 307 PRO A O 1
ATOM 2501 N N . ALA A 1 308 ? 14.873 2.224 7.871 1.00 44.16 308 ALA A N 1
ATOM 2502 C CA . ALA A 1 308 ? 14.577 1.237 8.919 1.00 44.16 308 ALA A CA 1
ATOM 2503 C C . ALA A 1 308 ? 14.120 -0.128 8.412 1.00 44.16 308 ALA A C 1
ATOM 2505 O O . ALA A 1 308 ? 13.887 -1.040 9.200 1.00 44.16 308 ALA A O 1
ATOM 2506 N N . TYR A 1 309 ? 14.002 -0.283 7.096 1.00 44.84 309 TYR A N 1
ATOM 2507 C CA . TYR A 1 309 ? 13.984 -1.612 6.509 1.00 44.84 309 TYR A CA 1
ATOM 2508 C C . TYR A 1 309 ? 15.391 -2.107 6.145 1.00 44.84 309 TYR A C 1
ATOM 2510 O O . TYR A 1 309 ? 15.551 -3.188 5.577 1.00 44.84 309 TYR A O 1
ATOM 2518 N N . ARG A 1 310 ? 16.426 -1.313 6.441 1.00 45.84 310 ARG A N 1
ATOM 2519 C CA . ARG A 1 310 ? 17.796 -1.810 6.459 1.00 45.84 310 ARG A CA 1
ATOM 2520 C C . ARG A 1 310 ? 17.960 -2.531 7.792 1.00 45.84 310 ARG A C 1
ATOM 2522 O O . ARG A 1 310 ? 17.575 -1.956 8.811 1.00 45.84 310 ARG A O 1
ATOM 2529 N N . PRO A 1 311 ? 18.497 -3.756 7.811 1.00 41.62 311 PRO A N 1
ATOM 2530 C CA . PRO A 1 311 ? 18.888 -4.350 9.074 1.00 41.62 311 PRO A CA 1
ATOM 2531 C C . PRO A 1 311 ? 19.828 -3.369 9.781 1.00 41.62 311 PRO A C 1
ATOM 2533 O O . PRO A 1 311 ? 20.762 -2.838 9.166 1.00 41.62 311 PRO A O 1
ATOM 2536 N N . GLY A 1 312 ? 19.551 -3.099 11.058 1.00 44.12 312 GLY A N 1
ATOM 2537 C CA . GLY A 1 312 ? 20.579 -2.571 11.945 1.00 44.12 312 GLY A CA 1
ATOM 2538 C C . GLY A 1 312 ? 21.781 -3.507 11.853 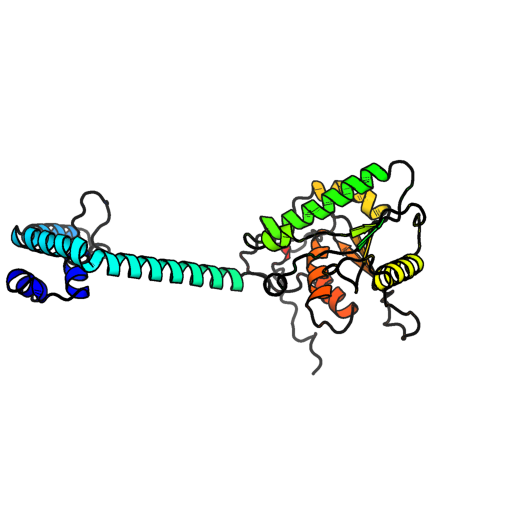1.00 44.12 312 GLY A C 1
ATOM 2539 O O . GLY A 1 312 ? 21.619 -4.702 11.618 1.00 44.12 312 GLY A O 1
ATOM 2540 N N . THR A 1 313 ? 22.990 -2.976 11.952 1.00 40.28 313 THR A N 1
ATOM 2541 C CA . THR A 1 313 ? 24.247 -3.737 11.913 1.00 40.28 313 THR A CA 1
ATOM 2542 C C . THR A 1 313 ? 24.433 -4.630 13.144 1.00 40.28 313 THR A C 1
ATOM 2544 O O . THR A 1 313 ? 25.463 -4.578 13.802 1.00 40.28 313 THR A O 1
ATOM 2547 N N . GLU A 1 314 ? 23.448 -5.462 13.451 1.00 40.59 314 GLU A N 1
ATOM 2548 C CA . GLU A 1 314 ? 23.554 -6.581 14.367 1.00 40.59 314 GLU A CA 1
ATOM 2549 C C . GLU A 1 314 ? 23.044 -7.806 13.618 1.00 40.59 314 GLU A C 1
ATOM 2551 O O . GLU A 1 314 ? 21.877 -7.908 13.238 1.00 40.59 314 GLU A O 1
ATOM 2556 N N . ALA A 1 315 ? 23.969 -8.720 13.337 1.00 31.91 315 ALA A N 1
ATOM 2557 C CA . ALA A 1 315 ? 23.623 -10.044 12.870 1.00 31.91 315 ALA A CA 1
ATOM 2558 C C . ALA A 1 315 ? 22.890 -10.756 14.013 1.00 31.91 315 ALA A C 1
ATOM 2560 O O . ALA A 1 315 ? 23.523 -11.294 14.918 1.00 31.91 315 ALA A O 1
ATOM 2561 N N . ALA A 1 316 ? 21.559 -10.752 13.988 1.00 35.41 316 ALA A N 1
ATOM 2562 C CA . ALA A 1 316 ? 20.807 -11.752 14.725 1.00 35.41 316 ALA A CA 1
ATOM 2563 C C . ALA A 1 316 ? 21.144 -13.107 14.090 1.00 35.41 316 ALA A C 1
ATOM 2565 O O . ALA A 1 316 ? 20.915 -13.320 12.896 1.00 35.41 316 ALA A O 1
ATOM 2566 N N . ASN A 1 317 ? 21.773 -13.983 14.873 1.00 34.81 317 ASN A N 1
ATOM 2567 C CA . ASN A 1 317 ? 22.094 -15.347 14.481 1.00 34.81 317 ASN A CA 1
ATOM 2568 C C . ASN A 1 317 ? 20.806 -16.058 14.041 1.00 34.81 317 ASN A C 1
ATOM 2570 O O . ASN A 1 317 ? 19.995 -16.482 14.857 1.00 34.81 317 ASN A O 1
ATOM 2574 N N . LEU A 1 318 ? 20.644 -16.226 12.728 1.00 34.16 318 LEU A N 1
ATOM 2575 C CA . LEU A 1 318 ? 19.550 -16.976 12.098 1.00 34.16 318 LEU A CA 1
ATOM 2576 C C . LEU A 1 318 ? 19.568 -18.482 12.436 1.00 34.16 318 LEU A C 1
ATOM 2578 O O . LEU A 1 318 ? 18.738 -19.230 11.932 1.00 34.16 318 LEU A O 1
ATOM 2582 N N . SER A 1 319 ? 20.497 -18.934 13.283 1.00 33.19 319 SER A N 1
ATOM 2583 C CA . SER A 1 319 ? 20.600 -20.312 13.765 1.00 33.19 319 SER A CA 1
ATOM 2584 C C . SER A 1 319 ? 19.667 -20.648 14.935 1.00 33.19 319 SER A C 1
ATOM 2586 O O . SER A 1 319 ? 19.645 -21.802 15.338 1.00 33.19 319 SER A O 1
ATOM 2588 N N . GLU A 1 320 ? 18.912 -19.691 15.486 1.00 34.69 320 GLU A N 1
ATOM 2589 C CA . GLU A 1 320 ? 18.023 -19.937 16.643 1.00 34.69 320 GLU A CA 1
ATOM 2590 C C . GLU A 1 320 ? 16.520 -19.998 16.301 1.00 34.69 320 GLU A C 1
ATOM 2592 O O . GLU A 1 320 ? 15.716 -20.295 17.176 1.00 34.69 320 GLU A O 1
ATOM 2597 N N . ILE A 1 321 ? 16.117 -19.753 15.045 1.00 36.66 321 ILE A N 1
ATOM 2598 C CA . ILE A 1 321 ? 14.689 -19.679 14.645 1.00 36.66 321 ILE A CA 1
ATOM 2599 C C . ILE A 1 321 ? 14.253 -20.864 13.760 1.00 36.66 321 ILE A C 1
ATOM 2601 O O . ILE A 1 321 ? 13.083 -20.996 13.414 1.00 36.66 321 ILE A O 1
ATOM 2605 N N . LEU A 1 322 ? 15.161 -21.778 13.420 1.00 29.22 322 LEU A N 1
ATOM 2606 C CA . LEU A 1 322 ? 14.789 -23.028 12.758 1.00 29.22 322 LEU A CA 1
ATOM 2607 C C . LEU A 1 322 ? 14.888 -24.172 13.775 1.00 29.22 322 LEU A C 1
ATOM 2609 O O . LEU A 1 322 ? 15.972 -24.368 14.329 1.00 29.22 322 LEU A O 1
ATOM 2613 N N . PRO A 1 323 ? 13.802 -24.922 14.049 1.00 32.81 323 PRO A N 1
ATOM 2614 C CA . PRO A 1 323 ? 13.939 -26.192 14.747 1.00 32.81 323 PRO A CA 1
ATOM 2615 C C . PRO A 1 323 ? 14.782 -27.161 13.888 1.00 32.81 323 PRO A C 1
ATOM 2617 O O . PRO A 1 323 ? 14.867 -26.963 12.672 1.00 32.81 323 PRO A O 1
ATOM 2620 N N . PRO A 1 324 ? 15.442 -28.155 14.514 1.00 41.16 324 PRO A N 1
ATOM 2621 C CA . PRO A 1 324 ? 16.380 -29.063 13.848 1.00 41.16 324 PRO A CA 1
ATOM 2622 C C . PRO A 1 324 ? 15.788 -29.840 12.667 1.00 41.16 324 PRO A C 1
ATOM 2624 O O . PRO A 1 324 ? 14.580 -30.175 12.711 1.00 41.16 324 PRO A O 1
#

Organism: Trichoderma asperellum (strain ATCC 204424 / CBS 433.97 / NBRC 101777) (NCBI:txid1042311)

Radius of gyration: 31.88 Å; Cα contacts (8 Å, |Δi|>4): 349; chains: 1; bounding box: 79×48×80 Å

Mean predicted aligned error: 15.21 Å

Foldseek 3Di:
DVLLCCLQVPVPPQDPVSLCCLQQPQDPPPVPPPDDRPVLPPDDPVVNVVVVVVNVVVCDVSSVVSNVSSVVCCVPVCVVVVVVVVVVVVVVVVVVVVVVLCVQDDVLLVQLVVVLQLAEAAAEEEQADPPPLVVLVVLLVVLLLVLLCCCQVVQRVPCVSVNVRYDYHYDDDNVNHVPDPLVVLVVLVVCVVVVVPDPHYQSQKHKYCYPQLSVLSVQSVPQPQDADDVPDDDSLPRARKIKMFGSPDDPPPDPPPPDPRIDIDGSSLVVQLRSCRPPPPDDDDVVSVVCSVVFHVDQGRCPGPRNRSHDHPDPPPPVPPDDD

Nearest PDB structures (foldseek):
  3eaf-assembly1_A  TM=3.652E-01  e=6.335E+00  Aeropyrum pernix
  3erj-assembly1_A  TM=3.251E-01  e=6.705E+00  Archaeoglobus fulgidus

pLDDT: mean 71.99, std 17.51, range [29.22, 98.12]

Solvent-accessible surface area (backbone atoms only — not comparable to full-atom values): 18856 Å² total; per-residue (Å²): 106,67,70,56,52,42,44,74,77,42,58,84,78,56,52,70,68,59,40,49,42,47,55,65,70,74,60,59,78,53,87,88,66,84,61,76,54,84,82,58,79,81,51,54,75,67,54,47,52,49,51,52,51,51,53,59,69,68,59,40,73,64,51,55,48,46,44,50,54,44,48,56,45,48,63,67,79,34,44,63,62,53,49,50,54,51,48,52,53,48,51,49,53,50,50,52,51,50,51,57,51,58,71,51,44,57,66,61,60,51,50,52,60,69,66,61,56,78,30,29,40,41,39,34,38,43,27,50,70,59,93,77,31,66,64,28,48,54,41,27,57,49,36,57,53,47,41,50,45,48,59,34,48,70,47,32,88,76,34,51,66,58,62,72,20,56,58,59,46,77,44,84,51,78,90,33,51,73,56,52,70,68,58,50,26,52,52,50,51,51,31,56,75,68,59,67,58,57,82,54,42,50,86,74,42,37,34,42,41,38,59,68,28,29,69,33,18,69,49,43,74,68,54,77,86,59,57,60,53,93,91,52,71,66,68,62,78,61,46,26,51,35,38,40,32,44,54,82,60,61,87,81,80,58,80,58,88,88,65,84,40,57,46,82,40,44,56,81,51,50,63,60,53,49,41,46,75,76,67,48,88,60,76,62,68,63,57,53,47,58,41,54,73,75,41,48,85,54,89,42,43,89,81,46,74,52,49,61,34,34,78,64,99,62,87,72,72,77,80,76,80,60,80,135

Sequence (324 aa):
EELRNKALSNPNALTEDERDILVCGVAKRNKSSGRHSFWRFHLVEDDKKLAGRVDVILYTQDDIKIQRHANYRLSHTFKEVKAERRENLRQQRIAERAAKMRAAQPRWLNHMSDAKLFRWGFVIFRTAYSEGTEQKWRTFQYAYTCNKNAQLNQGWKRASSLCSHHQPLFVSDSSLEGAGVDVLRQRFKIMREQNEIPAGIATDCFLIADLAALDEASITLRTKYQPKAPGEPDPWQFTVFIRAVNPDYDTSEGDLAGYEGEITIPLPKVFDWLYYCFLAKSEDWEARYNVVKGGPAEMMSPSSPYPAYRPGTEAANLSEILPP